Protein AF-K9RXT0-F1 (afdb_monomer)

pLDDT: mean 78.98, std 17.48, range [33.12, 95.25]

Sequence (235 aa):
MTNFNRTKPDPASWEYLRKTSVKLHNQWVNQHFKTEEGKALSKGQRTLKTACTVTDNDNAIKALFRFWLFYVLVKSRGQLAKDGIAAIPEWYETKWGSVPQLVVIYRKFKNGKFWGPSYPLTIPHWKLKASGTKGYDFPVYQKGNVATVVRLADNSKIFINAGSAKMGERVFKALVKGISVPRVREAKVSFTQVDERRDTSVVYPYKVVFYDGTGNNTKANWEVFFTNQSHQSPR

Secondary structure (DSSP, 8-state):
------PPPPTTSHHHHHHHHHHHHHHHHHHHTPPSTTPPPPHHHHHHHHHH---TT--HHHHHHHHHIIIIIIITTTTTTTTT-----S------S---EEEEEEEEEETTEEEEEEEEEEEESB---HHHHHT--PPPEE--SEEEEEE-TTS-EEEEEESSHHHHHHHHHHHGGGB-HHHHTTPEEEEEE--S-----EEEEEEEEEE---TT--S-SEEEE--GGG-----

Structure (mmCIF, N/CA/C/O backbone):
data_AF-K9RXT0-F1
#
_entry.id   AF-K9RXT0-F1
#
loop_
_atom_site.group_PDB
_atom_site.id
_atom_site.type_symbol
_atom_site.label_atom_id
_atom_site.label_alt_id
_atom_site.label_comp_id
_atom_site.label_asym_id
_atom_site.label_entity_id
_atom_site.label_seq_id
_atom_site.pdbx_PDB_ins_code
_atom_site.Cartn_x
_atom_site.Cartn_y
_atom_site.Cartn_z
_atom_site.occupancy
_atom_site.B_iso_or_equiv
_atom_site.auth_seq_id
_atom_site.auth_comp_id
_atom_site.auth_asym_id
_atom_site.auth_atom_id
_atom_site.pdbx_PDB_model_num
ATOM 1 N N . MET A 1 1 ? 39.330 12.596 -46.887 1.00 38.38 1 MET A N 1
ATOM 2 C CA . MET A 1 1 ? 37.899 12.386 -46.576 1.00 38.38 1 MET A CA 1
ATOM 3 C C . MET A 1 1 ? 37.536 10.962 -46.967 1.00 38.38 1 MET A C 1
ATOM 5 O O . MET A 1 1 ? 37.340 10.686 -48.141 1.00 38.38 1 MET A O 1
ATOM 9 N N . THR A 1 2 ? 37.567 10.032 -46.016 1.00 38.12 2 THR A N 1
ATOM 10 C CA . THR A 1 2 ? 37.299 8.609 -46.263 1.00 38.12 2 THR A CA 1
ATOM 11 C C . THR A 1 2 ? 35.793 8.368 -46.215 1.00 38.12 2 THR A C 1
ATOM 13 O O . THR A 1 2 ? 35.168 8.478 -45.161 1.00 38.12 2 THR A O 1
A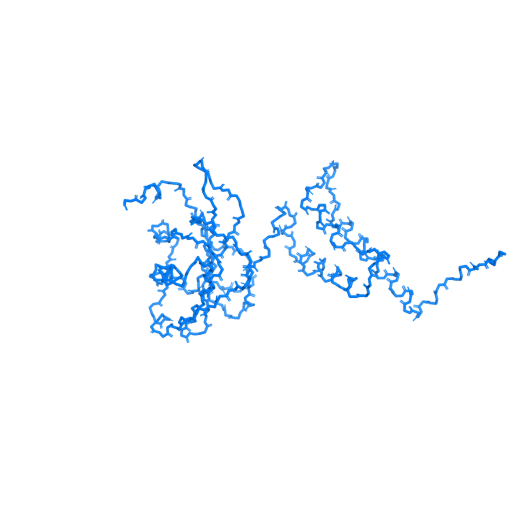TOM 16 N N . ASN A 1 3 ? 35.204 8.067 -47.373 1.00 40.47 3 ASN A N 1
ATOM 17 C CA . ASN A 1 3 ? 33.817 7.630 -47.489 1.00 40.47 3 ASN A CA 1
ATOM 18 C C . ASN A 1 3 ? 33.666 6.252 -46.833 1.00 40.47 3 ASN A C 1
ATOM 20 O O . ASN A 1 3 ? 33.980 5.227 -47.435 1.00 40.47 3 ASN A O 1
ATOM 24 N N . PHE A 1 4 ? 33.169 6.221 -45.596 1.00 40.41 4 PHE A N 1
ATOM 25 C CA . PHE A 1 4 ? 32.669 4.991 -44.991 1.00 40.41 4 PHE A CA 1
ATOM 26 C C . PHE A 1 4 ? 31.376 4.587 -45.704 1.00 40.41 4 PHE A C 1
ATOM 28 O O . PHE A 1 4 ? 30.285 5.060 -45.375 1.00 40.41 4 PHE A O 1
ATOM 35 N N . ASN A 1 5 ? 31.506 3.708 -46.698 1.00 47.41 5 ASN A N 1
ATOM 36 C CA . ASN A 1 5 ? 30.387 2.966 -47.264 1.00 47.41 5 ASN A CA 1
ATOM 37 C C . ASN A 1 5 ? 29.626 2.284 -46.119 1.00 47.41 5 ASN A C 1
ATOM 39 O O . ASN A 1 5 ? 30.148 1.383 -45.463 1.00 47.41 5 ASN A O 1
ATOM 43 N N . ARG A 1 6 ? 28.387 2.723 -45.865 1.00 54.56 6 ARG A N 1
ATOM 44 C CA . ARG A 1 6 ? 27.459 2.068 -44.934 1.00 54.56 6 ARG A CA 1
ATOM 45 C C . ARG A 1 6 ? 26.992 0.755 -45.559 1.00 54.56 6 ARG A C 1
ATOM 47 O O . ARG A 1 6 ? 25.888 0.676 -46.096 1.00 54.56 6 ARG A O 1
ATOM 54 N N . THR A 1 7 ? 27.835 -0.270 -45.518 1.00 65.69 7 THR A N 1
ATOM 55 C CA . THR A 1 7 ? 27.410 -1.643 -45.788 1.00 65.69 7 THR A CA 1
ATOM 56 C C . THR A 1 7 ? 26.277 -1.992 -44.823 1.00 65.69 7 THR A C 1
ATOM 58 O O . THR A 1 7 ? 26.288 -1.609 -43.647 1.00 65.69 7 THR A O 1
ATOM 61 N N . LYS A 1 8 ? 25.227 -2.650 -45.333 1.00 68.31 8 LYS A N 1
ATOM 62 C CA . LYS A 1 8 ? 24.160 -3.158 -44.465 1.00 68.31 8 LYS A CA 1
ATOM 63 C C . LYS A 1 8 ? 24.823 -4.097 -43.447 1.00 68.31 8 LYS A C 1
ATOM 65 O O . LYS A 1 8 ? 25.578 -4.966 -43.878 1.00 68.31 8 LYS A O 1
ATOM 70 N N . PRO A 1 9 ? 24.595 -3.907 -42.136 1.00 69.44 9 PRO A N 1
ATOM 71 C CA . PRO A 1 9 ? 25.165 -4.798 -41.137 1.00 69.44 9 PRO A CA 1
ATOM 72 C C . PRO A 1 9 ? 24.680 -6.220 -41.414 1.00 69.44 9 PRO A C 1
ATOM 74 O O . PRO A 1 9 ? 23.506 -6.409 -41.742 1.00 69.44 9 PRO A O 1
ATOM 77 N N . ASP A 1 10 ? 25.596 -7.179 -41.304 1.00 83.94 10 ASP A N 1
ATOM 78 C CA . ASP A 1 10 ? 25.306 -8.606 -41.425 1.00 83.94 10 ASP A CA 1
ATOM 79 C C . ASP A 1 10 ? 24.085 -8.955 -40.550 1.00 83.94 10 ASP A C 1
ATOM 81 O O . ASP A 1 10 ? 24.092 -8.615 -39.361 1.00 83.94 10 ASP A O 1
ATOM 85 N N . PRO A 1 11 ? 23.027 -9.585 -41.094 1.00 81.12 11 PRO A N 1
ATOM 86 C CA . PRO A 1 11 ? 21.869 -10.017 -40.317 1.00 81.12 11 PRO A CA 1
ATOM 87 C C . PRO A 1 11 ? 22.210 -10.868 -39.084 1.00 81.12 11 PRO A C 1
ATOM 89 O O . PRO A 1 11 ? 21.440 -10.862 -38.123 1.00 81.12 11 PRO A O 1
ATOM 92 N N . ALA A 1 12 ? 23.351 -11.565 -39.084 1.00 81.25 12 ALA A N 1
ATO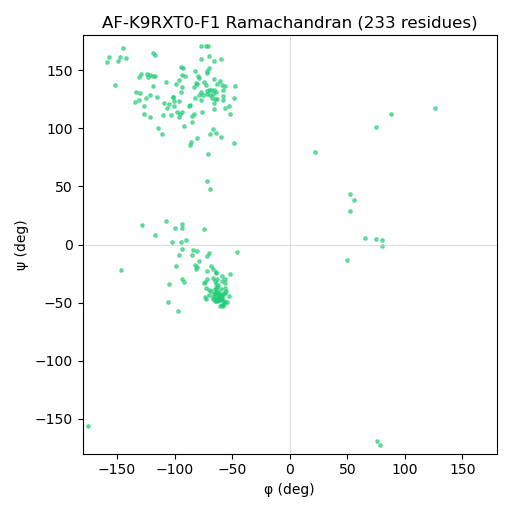M 93 C CA . ALA A 1 12 ? 23.837 -12.348 -37.948 1.00 81.25 12 ALA A CA 1
ATOM 94 C C . ALA A 1 12 ? 24.630 -11.524 -36.911 1.00 81.25 12 ALA A C 1
ATOM 96 O O . ALA A 1 12 ? 24.928 -12.020 -35.825 1.00 81.25 12 ALA A O 1
ATOM 97 N N . SER A 1 13 ? 24.955 -10.261 -37.206 1.00 88.38 13 SER A N 1
ATOM 98 C CA . SER A 1 13 ? 25.710 -9.400 -36.292 1.00 88.38 13 SER A CA 1
ATOM 99 C C . SER A 1 13 ? 24.886 -8.957 -35.082 1.00 88.38 13 SER A C 1
ATOM 101 O O . SER A 1 13 ? 23.681 -8.683 -35.156 1.00 88.38 13 SER A O 1
ATOM 103 N N . TRP A 1 14 ? 25.577 -8.788 -33.956 1.00 79.50 14 TRP A N 1
ATOM 104 C CA . TRP A 1 14 ? 25.010 -8.185 -32.753 1.00 79.50 14 TRP A CA 1
ATOM 105 C C . TRP A 1 14 ? 24.441 -6.781 -33.021 1.00 79.50 14 TRP A C 1
ATOM 107 O O . TRP A 1 14 ? 23.379 -6.417 -32.512 1.00 79.50 14 TRP A O 1
ATOM 117 N N . GLU A 1 15 ? 25.095 -5.996 -33.876 1.00 83.81 15 GLU A N 1
ATOM 118 C CA . GLU A 1 15 ? 24.669 -4.658 -34.277 1.00 83.81 15 GLU A CA 1
ATOM 119 C C . GLU A 1 15 ? 23.321 -4.682 -35.000 1.00 83.81 15 GLU A C 1
ATOM 121 O O . GLU A 1 15 ? 22.479 -3.809 -34.758 1.00 83.81 15 GLU A O 1
ATOM 126 N N . TYR A 1 16 ? 23.097 -5.670 -35.872 1.00 85.44 16 TYR A N 1
ATOM 127 C CA . TYR A 1 16 ? 21.820 -5.854 -36.554 1.00 85.44 16 TYR A CA 1
ATOM 128 C C . TYR A 1 16 ? 20.713 -6.237 -35.569 1.00 85.44 16 TYR A C 1
ATOM 130 O O . TYR A 1 16 ? 19.645 -5.613 -35.574 1.00 85.44 16 TYR A O 1
ATOM 138 N N . LEU A 1 17 ? 20.977 -7.195 -34.673 1.00 84.81 17 LEU A N 1
ATOM 139 C CA . LEU A 1 17 ? 20.027 -7.609 -33.639 1.00 84.81 17 LEU A CA 1
ATOM 140 C C . LEU A 1 17 ? 19.654 -6.445 -32.715 1.00 84.81 17 LEU A C 1
ATOM 142 O O . LEU A 1 17 ? 18.467 -6.197 -32.478 1.00 84.81 17 LEU A O 1
ATOM 146 N N . ARG A 1 18 ? 20.645 -5.686 -32.232 1.00 85.88 18 ARG A N 1
ATOM 147 C CA . ARG A 1 18 ? 20.434 -4.505 -31.386 1.00 85.88 18 ARG A CA 1
ATOM 148 C C . ARG A 1 18 ? 19.568 -3.472 -32.101 1.00 85.88 18 ARG A C 1
ATOM 150 O O . ARG A 1 18 ? 18.562 -3.036 -31.543 1.00 85.88 18 ARG A O 1
ATOM 157 N N . LYS A 1 19 ? 19.923 -3.094 -33.335 1.00 87.88 19 LYS A N 1
ATOM 158 C CA . LYS A 1 19 ? 19.171 -2.101 -34.124 1.00 87.88 19 LYS A CA 1
ATOM 159 C C . LYS A 1 19 ? 17.730 -2.539 -3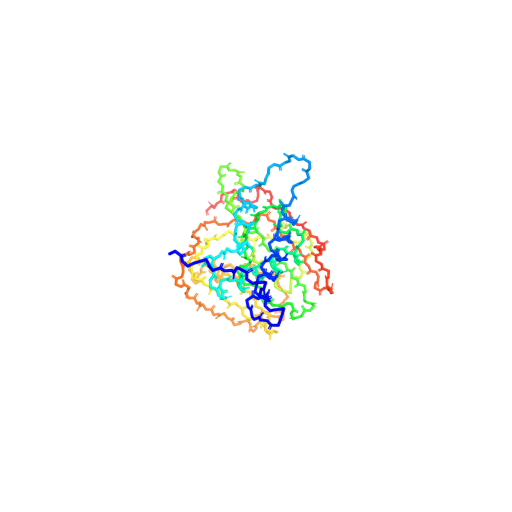4.360 1.00 87.88 19 LYS A C 1
ATOM 161 O O . LYS A 1 19 ? 16.809 -1.744 -34.179 1.00 87.88 19 LYS A O 1
ATOM 166 N N . THR A 1 20 ? 17.535 -3.801 -34.727 1.00 90.31 20 THR A N 1
ATOM 167 C CA . THR A 1 20 ? 16.209 -4.370 -34.986 1.00 90.31 20 THR A CA 1
ATOM 168 C C . THR A 1 20 ? 15.366 -4.394 -33.715 1.00 90.31 20 THR A C 1
ATOM 170 O O . THR A 1 20 ? 14.229 -3.923 -33.730 1.00 90.31 20 THR A O 1
ATOM 173 N N . SER A 1 21 ? 15.939 -4.837 -32.594 1.00 89.12 21 SER A N 1
ATOM 174 C CA . SER A 1 21 ? 15.246 -4.899 -31.301 1.00 89.12 21 SER A CA 1
ATOM 175 C C . SER A 1 21 ? 14.830 -3.513 -30.809 1.00 89.12 21 SER A C 1
ATOM 177 O O . SER A 1 21 ? 13.678 -3.316 -30.430 1.00 89.12 21 SER A O 1
ATOM 179 N N . VAL A 1 22 ? 15.730 -2.524 -30.878 1.00 92.94 22 VAL A N 1
ATOM 180 C CA . VAL A 1 22 ? 15.435 -1.129 -30.504 1.00 92.94 22 VAL A CA 1
ATOM 181 C C . VAL A 1 22 ? 14.342 -0.541 -31.391 1.00 92.94 22 VAL A C 1
ATOM 183 O O . VAL A 1 22 ? 13.410 0.087 -30.884 1.00 92.94 22 VAL A O 1
ATOM 186 N N . LYS A 1 23 ? 14.416 -0.773 -32.707 1.00 92.38 23 LYS A N 1
ATOM 187 C CA . LYS A 1 23 ? 13.413 -0.297 -33.664 1.00 92.38 23 LYS A CA 1
ATOM 188 C C . LYS A 1 23 ? 12.032 -0.878 -33.358 1.00 92.38 23 LYS A C 1
ATOM 190 O O . LYS A 1 23 ? 11.082 -0.110 -33.219 1.00 92.38 23 LYS A O 1
ATOM 195 N N . LEU A 1 24 ? 11.926 -2.201 -33.230 1.00 93.12 24 LEU A N 1
ATOM 196 C CA . LEU A 1 24 ? 10.664 -2.887 -32.938 1.00 93.12 24 LEU A CA 1
ATOM 197 C C . LEU A 1 24 ? 10.091 -2.452 -31.586 1.00 93.12 24 LEU A C 1
ATOM 199 O O . LEU A 1 24 ? 8.915 -2.104 -31.488 1.00 93.12 24 LEU A O 1
ATOM 203 N N . HIS A 1 25 ? 10.935 -2.383 -30.557 1.00 93.50 25 HIS A N 1
ATOM 204 C CA . HIS A 1 25 ? 10.534 -1.922 -29.234 1.00 93.50 25 HIS A CA 1
ATOM 205 C C . HIS A 1 25 ? 9.984 -0.495 -29.255 1.00 93.50 25 HIS A C 1
ATOM 207 O O . HIS A 1 25 ? 8.868 -0.258 -28.799 1.00 93.50 25 HIS A O 1
ATOM 213 N N . ASN A 1 26 ? 10.719 0.458 -29.833 1.00 94.50 26 ASN A N 1
ATOM 214 C CA . ASN A 1 26 ? 10.275 1.849 -29.901 1.00 94.50 26 ASN A CA 1
ATOM 215 C C . ASN A 1 26 ? 9.009 2.006 -30.758 1.00 94.50 26 ASN A C 1
ATOM 217 O O . ASN A 1 26 ? 8.179 2.870 -30.469 1.00 94.50 26 ASN A O 1
ATOM 221 N N . GLN A 1 27 ? 8.816 1.175 -31.787 1.00 92.50 27 GLN A N 1
ATOM 222 C CA . GLN A 1 27 ? 7.554 1.121 -32.529 1.00 92.50 27 GLN A CA 1
ATOM 223 C C . GLN A 1 27 ? 6.394 0.701 -31.624 1.00 92.50 27 GLN A C 1
ATOM 225 O O . GLN A 1 27 ? 5.368 1.383 -31.614 1.00 92.50 27 GLN A O 1
ATOM 230 N N . TRP A 1 28 ? 6.560 -0.347 -30.816 1.00 90.06 28 TRP A N 1
ATOM 231 C CA . TRP A 1 28 ? 5.533 -0.782 -29.867 1.00 90.06 28 TRP A CA 1
ATOM 232 C C . TRP A 1 28 ? 5.258 0.239 -28.767 1.00 90.06 28 TRP A C 1
ATOM 234 O O . TRP A 1 28 ? 4.094 0.491 -28.464 1.00 90.06 28 TRP A O 1
ATOM 244 N N . VAL A 1 29 ? 6.295 0.867 -28.203 1.00 89.38 29 VAL A N 1
ATOM 245 C CA . VAL A 1 29 ? 6.139 1.968 -27.238 1.00 89.38 29 VAL A CA 1
ATOM 246 C C . VAL A 1 29 ? 5.305 3.078 -27.866 1.00 89.38 29 VAL A C 1
ATOM 248 O O . VAL A 1 29 ? 4.304 3.506 -27.298 1.00 89.38 29 VAL A O 1
ATOM 251 N N . ASN A 1 30 ? 5.666 3.518 -29.073 1.00 89.69 30 ASN A N 1
ATOM 252 C CA . ASN A 1 30 ? 4.926 4.568 -29.758 1.00 89.69 30 ASN A CA 1
ATOM 253 C C . ASN A 1 30 ? 3.477 4.177 -30.024 1.00 89.69 30 ASN A C 1
ATOM 255 O O . ASN A 1 30 ? 2.609 4.996 -29.759 1.00 89.69 30 ASN A O 1
ATOM 259 N N . GLN A 1 31 ? 3.218 2.955 -30.497 1.00 88.00 31 GLN A N 1
ATOM 260 C CA . GLN A 1 31 ? 1.866 2.438 -30.719 1.00 88.00 31 GLN A CA 1
ATOM 261 C C . GLN A 1 31 ? 1.041 2.398 -29.429 1.00 88.00 31 GLN A C 1
ATOM 263 O O . GLN A 1 31 ? -0.106 2.823 -29.447 1.00 88.00 31 GLN A O 1
ATOM 268 N N . HIS A 1 32 ? 1.622 1.950 -28.31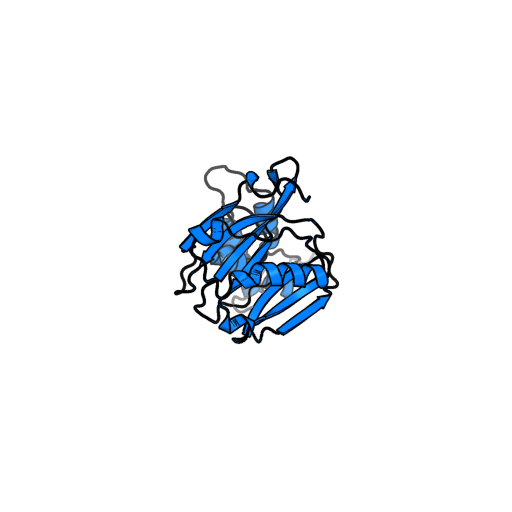3 1.00 85.62 32 HIS A N 1
ATOM 269 C CA . HIS A 1 32 ? 0.932 1.879 -27.024 1.00 85.62 32 HIS A CA 1
ATOM 270 C C . HIS A 1 32 ? 0.539 3.263 -26.491 1.00 85.62 32 HIS A C 1
ATOM 272 O O . HIS A 1 32 ? -0.535 3.430 -25.926 1.00 85.62 32 HIS A O 1
ATOM 278 N N . PHE A 1 33 ? 1.401 4.264 -26.684 1.00 83.75 33 PHE A N 1
ATOM 279 C CA . PHE A 1 33 ? 1.141 5.651 -26.293 1.00 83.75 33 PHE A CA 1
ATOM 280 C C . PHE A 1 33 ? 0.532 6.494 -27.430 1.00 83.75 33 PHE A C 1
ATOM 282 O O . PHE A 1 33 ? 0.592 7.724 -27.364 1.00 83.75 33 PHE A O 1
ATOM 289 N N . LYS A 1 34 ? -0.028 5.884 -28.486 1.00 82.44 34 LYS A N 1
ATOM 290 C CA . LYS A 1 34 ? -0.872 6.624 -29.434 1.00 82.44 34 LYS A CA 1
ATOM 291 C C . LYS A 1 34 ? -2.168 6.996 -28.723 1.00 82.44 34 LYS A C 1
ATOM 293 O O . LYS A 1 34 ? -2.806 6.150 -28.107 1.00 82.44 34 LYS A O 1
ATOM 298 N N . THR A 1 35 ? -2.536 8.266 -28.785 1.00 67.69 35 THR A N 1
ATOM 299 C CA . THR A 1 35 ? -3.821 8.742 -28.281 1.00 67.69 35 THR A CA 1
ATOM 300 C C . THR A 1 35 ? -4.916 8.507 -29.315 1.00 67.69 35 THR A C 1
ATOM 302 O O . THR A 1 35 ? -4.654 8.520 -30.518 1.00 67.69 35 THR A O 1
ATOM 305 N N . GLU A 1 36 ? -6.143 8.286 -28.847 1.00 56.81 36 GLU A N 1
ATOM 306 C CA . GLU A 1 36 ? -7.326 8.357 -29.706 1.00 56.81 36 GLU A CA 1
ATOM 307 C C . GLU A 1 36 ? -7.510 9.808 -30.184 1.00 56.81 36 GLU A C 1
ATOM 309 O O . GLU A 1 36 ? -7.367 10.743 -29.389 1.00 56.81 36 GLU A O 1
ATOM 314 N N . GLU A 1 37 ? -7.752 9.961 -31.489 1.00 51.50 37 GLU A N 1
ATOM 315 C CA . GLU A 1 37 ? -8.177 11.172 -32.212 1.00 51.50 37 GLU A CA 1
ATOM 316 C C . GLU A 1 37 ? -7.866 12.511 -31.515 1.00 51.50 37 GLU A C 1
ATOM 318 O O . GLU A 1 37 ? -8.709 13.143 -30.881 1.00 51.50 37 GLU A O 1
ATOM 323 N N . GLY A 1 38 ? -6.612 12.960 -31.633 1.00 54.03 38 GLY A N 1
ATOM 324 C CA . GLY A 1 38 ? -6.227 14.343 -31.328 1.00 54.03 38 GLY A CA 1
ATOM 325 C C . GLY A 1 38 ? -6.032 14.694 -29.848 1.00 54.03 38 GLY A C 1
ATOM 326 O O . GLY A 1 38 ? -5.631 15.818 -29.547 1.00 54.03 38 GLY A O 1
ATOM 327 N N . LYS A 1 39 ? -6.237 13.769 -28.901 1.00 61.25 39 LYS A N 1
ATOM 328 C CA . LYS A 1 39 ? -5.957 14.049 -27.479 1.00 61.25 39 LYS A CA 1
ATOM 329 C C . LYS A 1 39 ? -4.450 14.099 -27.215 1.00 61.25 39 LYS A C 1
ATOM 331 O O . LYS A 1 39 ? -3.696 13.256 -27.692 1.00 61.25 39 LYS A O 1
ATOM 336 N N . ALA A 1 40 ? -3.989 15.066 -26.423 1.00 68.12 40 ALA A N 1
ATOM 337 C CA . ALA A 1 40 ? -2.594 15.125 -25.987 1.00 68.12 40 ALA A CA 1
ATOM 338 C C . ALA A 1 40 ? -2.333 14.150 -24.825 1.00 68.12 40 ALA A C 1
ATOM 340 O O . ALA A 1 40 ? -3.173 13.976 -23.943 1.00 68.12 40 ALA A O 1
ATOM 341 N N . LEU A 1 41 ? -1.139 13.549 -24.784 1.00 72.06 41 LEU A N 1
ATOM 342 C CA . LEU A 1 41 ? -0.720 12.703 -23.663 1.00 72.06 41 LEU A CA 1
ATOM 343 C C . LEU A 1 41 ? -0.632 13.508 -22.357 1.00 72.06 41 LEU A C 1
ATOM 345 O O . LEU A 1 41 ? -0.054 14.607 -22.314 1.00 72.06 41 LEU A O 1
ATOM 349 N N . SER A 1 42 ? -1.110 12.919 -21.258 1.00 77.94 42 SER A N 1
ATOM 350 C CA . SER A 1 42 ? -0.931 13.497 -19.923 1.00 77.94 42 SER A CA 1
ATOM 351 C C . SER A 1 42 ? 0.561 13.639 -19.581 1.00 77.94 42 SER A C 1
ATOM 353 O O . SER A 1 42 ? 1.423 12.979 -20.170 1.00 77.94 42 SER A O 1
ATOM 355 N N . LYS A 1 43 ? 0.905 14.507 -18.619 1.00 73.31 43 LYS A N 1
ATOM 356 C CA . LYS A 1 43 ? 2.308 14.702 -18.198 1.00 73.31 43 LYS A CA 1
ATOM 357 C C . LYS A 1 43 ? 2.949 13.382 -17.744 1.00 73.31 43 LYS A C 1
ATOM 359 O O . LYS A 1 43 ? 4.072 13.092 -18.138 1.00 73.31 43 LYS A O 1
ATOM 364 N N . GLY A 1 44 ? 2.214 12.561 -16.988 1.00 73.19 44 GLY A N 1
ATOM 365 C CA . GLY A 1 44 ? 2.680 11.246 -16.535 1.00 73.19 44 GLY A CA 1
ATOM 366 C C . GLY A 1 44 ? 2.884 10.256 -17.683 1.00 73.19 44 GLY A C 1
ATOM 367 O O . GLY A 1 44 ? 3.913 9.589 -17.741 1.00 73.19 44 GLY A O 1
ATOM 368 N N . GLN A 1 45 ? 1.957 10.214 -18.645 1.00 78.88 45 GLN A N 1
ATOM 369 C CA . GLN A 1 45 ? 2.081 9.357 -19.828 1.00 78.88 45 GLN A CA 1
ATOM 370 C C . GLN A 1 45 ? 3.261 9.764 -20.717 1.00 78.88 45 GLN A C 1
ATOM 372 O O . GLN A 1 45 ? 3.974 8.896 -21.213 1.00 78.88 45 GLN A O 1
ATOM 377 N N . ARG A 1 46 ? 3.521 11.070 -20.878 1.00 78.94 46 ARG A N 1
ATOM 378 C CA . ARG A 1 46 ? 4.708 11.565 -21.594 1.00 78.94 46 ARG A CA 1
ATOM 379 C C . ARG A 1 46 ? 5.999 11.135 -20.910 1.00 78.94 46 ARG A C 1
ATOM 381 O O . ARG A 1 46 ? 6.869 10.580 -21.572 1.00 78.94 46 ARG A O 1
ATOM 388 N N . THR A 1 47 ? 6.101 11.327 -19.595 1.00 81.50 47 THR A N 1
ATOM 389 C CA . THR A 1 47 ? 7.272 10.888 -18.824 1.00 81.50 47 THR A CA 1
ATOM 390 C C . THR A 1 47 ? 7.486 9.381 -18.948 1.00 81.50 47 THR A C 1
ATOM 392 O O . THR A 1 47 ? 8.609 8.939 -19.180 1.00 81.50 47 THR A O 1
ATOM 395 N N . LEU A 1 48 ? 6.416 8.588 -18.859 1.00 82.81 48 LEU A N 1
ATOM 396 C CA . LEU A 1 48 ? 6.497 7.133 -18.957 1.00 82.81 48 LEU A CA 1
ATOM 397 C C . LEU A 1 48 ? 6.889 6.666 -20.366 1.00 82.81 48 LEU A C 1
ATOM 399 O O . LEU A 1 48 ? 7.728 5.777 -20.499 1.00 82.81 48 LEU A O 1
ATOM 403 N N . LYS A 1 49 ? 6.358 7.307 -21.415 1.00 88.75 49 LYS A N 1
ATOM 404 C CA . LYS A 1 49 ? 6.776 7.078 -22.803 1.00 88.75 49 LYS A CA 1
ATOM 405 C C . LYS A 1 49 ? 8.276 7.326 -22.970 1.00 88.75 49 LYS A C 1
ATOM 407 O O . LYS A 1 49 ? 8.977 6.472 -23.511 1.00 88.75 49 LYS A O 1
ATOM 412 N N . THR A 1 50 ? 8.783 8.449 -22.463 1.00 88.00 50 THR A N 1
ATOM 413 C CA . THR A 1 50 ? 10.217 8.776 -22.509 1.00 88.00 50 THR A CA 1
ATOM 414 C C . THR A 1 50 ? 11.053 7.764 -21.725 1.00 88.00 50 THR A C 1
ATOM 416 O O . THR A 1 50 ? 12.097 7.324 -22.205 1.00 88.00 50 THR A O 1
ATOM 419 N N . ALA A 1 51 ? 10.587 7.335 -20.550 1.00 88.38 51 ALA A N 1
ATOM 420 C CA . ALA A 1 51 ? 11.265 6.321 -19.748 1.00 88.38 51 ALA A CA 1
ATOM 421 C C . ALA A 1 51 ? 11.328 4.959 -20.462 1.00 88.38 51 ALA A C 1
ATOM 423 O O . ALA A 1 51 ? 12.332 4.268 -20.354 1.00 88.38 51 ALA A O 1
ATOM 424 N N . CYS A 1 52 ? 10.313 4.592 -21.247 1.00 91.31 52 CYS A N 1
ATOM 425 C CA . CYS A 1 52 ? 10.290 3.333 -21.999 1.00 91.31 52 CYS A CA 1
ATOM 426 C C . CYS A 1 52 ? 11.049 3.383 -23.335 1.00 91.31 52 CYS A C 1
ATOM 428 O O . CYS A 1 52 ? 11.346 2.333 -23.894 1.00 91.31 52 CYS A O 1
ATOM 430 N N . THR A 1 53 ? 11.346 4.566 -23.875 1.00 94.44 53 THR A N 1
ATOM 431 C CA . THR A 1 53 ? 11.955 4.712 -25.209 1.00 94.44 53 THR A CA 1
ATOM 432 C C . THR A 1 53 ? 13.467 4.525 -25.136 1.00 94.44 53 THR A C 1
ATOM 434 O O . THR A 1 53 ? 14.127 5.212 -24.359 1.00 94.44 53 THR A O 1
ATOM 437 N N . VAL A 1 54 ? 14.021 3.621 -25.948 1.00 94.81 54 VAL A N 1
ATOM 438 C CA . VAL A 1 54 ? 15.475 3.408 -26.042 1.00 94.81 54 VAL A CA 1
ATOM 439 C C . VAL A 1 54 ? 16.090 4.429 -26.996 1.00 94.81 54 VAL A C 1
ATOM 441 O O . VAL A 1 54 ? 15.560 4.669 -28.081 1.00 94.81 54 VAL A O 1
ATOM 444 N N . THR A 1 55 ? 17.208 5.016 -26.588 1.00 92.69 55 THR A N 1
ATOM 445 C CA . THR A 1 55 ? 17.963 6.041 -27.318 1.00 92.69 55 THR A CA 1
ATOM 446 C C . THR A 1 55 ? 19.360 5.542 -27.678 1.00 92.69 55 THR A C 1
ATOM 448 O O . THR A 1 55 ? 19.858 4.586 -27.082 1.00 92.69 55 THR A O 1
ATOM 451 N N . ASP A 1 56 ? 20.026 6.213 -28.617 1.00 88.69 56 ASP A N 1
ATOM 452 C CA . ASP A 1 56 ? 21.386 5.841 -29.037 1.00 88.69 56 ASP A CA 1
ATOM 453 C C . ASP A 1 56 ? 22.423 5.990 -27.906 1.00 88.69 56 ASP A C 1
ATOM 455 O O . ASP A 1 56 ? 23.428 5.281 -27.887 1.00 88.69 56 ASP A O 1
ATOM 459 N N . ASN A 1 57 ? 22.132 6.841 -26.914 1.00 91.00 57 ASN A N 1
ATOM 460 C CA . ASN A 1 57 ? 22.955 7.053 -25.719 1.00 91.00 57 ASN A CA 1
ATOM 461 C C . ASN A 1 57 ? 22.759 5.977 -24.633 1.00 91.00 57 ASN A C 1
ATOM 463 O O . ASN A 1 57 ? 23.437 6.005 -23.601 1.00 91.00 57 ASN A O 1
ATOM 467 N N . ASP A 1 58 ? 21.813 5.050 -24.804 1.00 89.12 58 ASP A N 1
ATOM 468 C CA . ASP A 1 58 ? 21.608 3.973 -23.843 1.00 89.12 58 ASP A CA 1
ATOM 469 C C . ASP A 1 58 ? 22.652 2.864 -24.037 1.00 89.12 58 ASP A C 1
ATOM 471 O O . ASP A 1 58 ? 22.832 2.307 -25.125 1.00 89.12 58 ASP A O 1
ATOM 475 N N . ASN A 1 59 ? 23.312 2.497 -22.937 1.00 92.06 59 ASN A N 1
ATOM 476 C CA . ASN A 1 59 ? 24.099 1.271 -22.875 1.00 92.06 59 ASN A CA 1
ATOM 477 C C . ASN A 1 59 ? 23.177 0.036 -22.813 1.00 92.06 59 ASN A C 1
ATOM 479 O O . ASN A 1 59 ? 21.962 0.154 -22.632 1.00 92.06 59 ASN A O 1
ATOM 483 N N . ALA A 1 60 ? 23.755 -1.162 -22.947 1.00 85.62 60 ALA A N 1
ATOM 484 C CA . ALA A 1 60 ? 22.989 -2.411 -22.984 1.00 85.62 60 ALA A CA 1
ATOM 485 C C . ALA A 1 60 ? 22.077 -2.590 -21.758 1.00 85.62 60 ALA A C 1
ATOM 487 O O . ALA A 1 60 ? 20.923 -2.986 -21.898 1.00 85.62 60 ALA A O 1
ATOM 488 N N . ILE A 1 61 ? 22.561 -2.218 -20.570 1.00 89.62 61 ILE A N 1
ATOM 489 C CA . ILE A 1 61 ? 21.806 -2.320 -19.318 1.00 89.62 61 ILE A CA 1
ATOM 490 C C . ILE A 1 61 ? 20.586 -1.391 -19.344 1.00 89.62 61 ILE A C 1
ATOM 492 O O . ILE A 1 61 ? 19.468 -1.833 -19.087 1.00 89.62 61 ILE A O 1
ATOM 496 N N . LYS A 1 62 ? 20.767 -0.118 -19.717 1.00 89.50 62 LYS A N 1
ATOM 497 C CA . LYS A 1 62 ? 19.658 0.837 -19.860 1.00 89.50 62 LYS A CA 1
ATOM 498 C C . LYS A 1 62 ? 18.645 0.359 -20.895 1.00 89.50 62 LYS A C 1
ATOM 500 O O . LYS A 1 62 ? 17.450 0.396 -20.622 1.00 89.50 62 LYS A O 1
ATOM 505 N N . ALA A 1 63 ? 19.101 -0.132 -22.046 1.00 90.00 63 ALA A N 1
ATOM 506 C CA . ALA A 1 63 ? 18.214 -0.672 -23.073 1.00 90.00 63 ALA A CA 1
ATOM 507 C C . ALA A 1 63 ? 17.378 -1.851 -22.540 1.00 90.00 63 ALA A C 1
ATOM 509 O O . ALA A 1 63 ? 16.156 -1.844 -22.688 1.00 90.00 63 ALA A O 1
ATOM 510 N N . LEU A 1 64 ? 18.005 -2.801 -21.836 1.00 88.94 64 LEU A N 1
ATOM 511 C CA . LEU A 1 64 ? 17.318 -3.930 -21.200 1.00 88.94 64 LEU A CA 1
ATOM 512 C C . LEU A 1 64 ? 16.292 -3.477 -20.155 1.00 88.94 64 LEU A C 1
ATOM 514 O O . LEU A 1 64 ? 15.160 -3.959 -20.164 1.00 88.94 64 LEU A O 1
ATOM 518 N N . PHE A 1 65 ? 16.634 -2.516 -19.293 1.00 90.25 65 PHE A N 1
ATOM 519 C CA . PHE A 1 65 ? 15.687 -1.984 -18.310 1.00 90.25 65 PHE A CA 1
ATOM 520 C C . PHE A 1 65 ? 14.491 -1.296 -18.963 1.00 90.25 65 PHE A C 1
ATOM 522 O O . PHE A 1 65 ? 13.373 -1.435 -18.476 1.00 90.25 65 PHE A O 1
ATOM 529 N N . ARG A 1 66 ? 14.690 -0.590 -20.077 1.00 91.56 66 ARG A N 1
ATOM 530 C CA . ARG A 1 66 ? 13.600 0.045 -20.828 1.00 91.56 66 ARG A CA 1
ATOM 531 C C . ARG A 1 66 ? 12.710 -0.986 -21.523 1.00 91.56 66 ARG A C 1
ATOM 533 O O . ARG A 1 66 ? 11.488 -0.826 -21.508 1.00 91.56 66 ARG A O 1
ATOM 540 N N . PHE A 1 67 ? 13.297 -2.055 -22.072 1.00 90.25 67 PHE A N 1
ATOM 541 C CA . PHE A 1 67 ? 12.552 -3.207 -22.591 1.00 90.25 67 PHE A CA 1
ATOM 542 C C . PHE A 1 67 ? 11.681 -3.820 -21.497 1.00 90.25 67 PHE A C 1
ATOM 544 O O . PHE A 1 67 ? 10.465 -3.924 -21.658 1.00 90.25 67 PHE A O 1
ATOM 551 N N . TRP A 1 68 ? 12.284 -4.145 -20.354 1.00 88.62 68 TRP A N 1
ATOM 552 C CA . TRP A 1 68 ? 11.584 -4.728 -19.216 1.00 88.62 68 TRP A CA 1
ATOM 553 C C . TRP A 1 68 ? 10.484 -3.808 -18.675 1.00 88.62 68 TRP A C 1
ATOM 555 O O . TRP A 1 68 ? 9.345 -4.245 -18.525 1.00 88.62 68 TRP A O 1
ATOM 565 N N . LEU A 1 69 ? 10.785 -2.523 -18.458 1.00 86.31 69 LEU A N 1
ATOM 566 C CA . LEU A 1 69 ? 9.836 -1.513 -17.978 1.00 86.31 69 LEU A CA 1
ATOM 567 C C . LEU A 1 69 ? 8.591 -1.465 -18.869 1.00 86.31 69 LEU A C 1
ATOM 569 O O . LEU A 1 69 ? 7.467 -1.549 -18.376 1.00 86.31 69 LEU A O 1
ATOM 573 N N . PHE A 1 70 ? 8.774 -1.391 -20.187 1.00 87.56 70 PHE A N 1
ATOM 574 C CA . PHE A 1 70 ? 7.648 -1.381 -21.112 1.00 87.56 70 PHE A CA 1
ATOM 575 C C . PHE A 1 70 ? 6.851 -2.688 -21.065 1.00 87.56 70 PHE A C 1
ATOM 577 O O . PHE A 1 70 ? 5.629 -2.661 -20.949 1.00 87.56 70 PHE A O 1
ATOM 584 N N . TYR A 1 71 ? 7.518 -3.838 -21.137 1.00 82.94 71 TYR A N 1
ATOM 585 C CA . TYR A 1 71 ? 6.842 -5.129 -21.244 1.00 82.94 71 TYR A CA 1
ATOM 586 C C . TYR A 1 71 ? 6.121 -5.544 -19.962 1.00 82.94 71 TYR A C 1
ATOM 588 O O . TYR A 1 71 ? 4.980 -6.007 -20.011 1.00 82.94 71 TYR A O 1
ATOM 596 N N . VAL A 1 72 ? 6.771 -5.356 -18.818 1.00 77.38 72 VAL A N 1
ATOM 597 C CA . VAL A 1 72 ? 6.322 -5.875 -17.523 1.00 77.38 72 VAL A CA 1
ATOM 598 C C . VAL A 1 72 ? 5.450 -4.885 -16.767 1.00 77.38 72 VAL A C 1
ATOM 600 O O . VAL A 1 72 ? 4.564 -5.309 -16.026 1.00 77.38 72 VAL A O 1
ATOM 603 N N . LEU A 1 73 ? 5.680 -3.582 -16.923 1.00 71.12 73 LEU A N 1
ATOM 604 C CA . LEU A 1 73 ? 4.949 -2.579 -16.148 1.00 71.12 73 LEU A CA 1
ATOM 605 C C . LEU A 1 73 ? 3.889 -1.859 -16.977 1.00 71.12 73 LEU A C 1
ATOM 607 O O . LEU A 1 73 ? 2.830 -1.543 -16.440 1.00 71.12 73 LEU A O 1
ATOM 611 N N . VAL A 1 74 ? 4.138 -1.636 -18.270 1.00 74.12 74 VAL A N 1
ATOM 612 C CA . VAL A 1 74 ? 3.234 -0.856 -19.130 1.00 74.12 74 VAL A CA 1
ATOM 613 C C . VAL A 1 74 ? 2.296 -1.760 -19.936 1.00 74.12 74 VAL A C 1
ATOM 615 O O . VAL A 1 74 ? 1.077 -1.659 -19.804 1.00 74.12 74 VAL A O 1
ATOM 618 N N . LYS A 1 75 ? 2.843 -2.684 -20.734 1.00 70.38 75 LYS A N 1
ATOM 619 C CA . LYS A 1 75 ? 2.086 -3.514 -21.684 1.00 70.38 75 LYS A CA 1
ATOM 620 C C . LYS A 1 75 ? 1.252 -4.600 -20.999 1.00 70.38 75 LYS A C 1
ATOM 622 O O . LYS A 1 75 ? 0.080 -4.748 -21.324 1.00 70.38 75 LYS A O 1
ATOM 627 N N . SER A 1 76 ? 1.825 -5.343 -20.051 1.00 63.12 76 SER A N 1
ATOM 628 C CA . SER A 1 76 ? 1.137 -6.461 -19.379 1.00 63.12 76 SER A CA 1
ATOM 629 C C . SER A 1 76 ? 0.032 -6.025 -18.410 1.00 63.12 76 SER A C 1
ATOM 631 O O . SER A 1 76 ? -0.863 -6.810 -18.111 1.00 63.12 76 SER A O 1
ATOM 633 N N . ARG A 1 77 ? 0.077 -4.783 -17.906 1.00 58.09 77 ARG A N 1
ATOM 634 C CA . ARG A 1 77 ? -0.828 -4.315 -16.845 1.00 58.09 77 ARG A CA 1
ATOM 635 C C . ARG A 1 77 ? -1.984 -3.440 -17.315 1.00 58.09 77 ARG A C 1
ATOM 637 O O . ARG A 1 77 ? -2.721 -2.999 -16.443 1.00 58.09 77 ARG A O 1
ATOM 644 N N . GLY A 1 78 ? -2.139 -3.197 -18.626 1.00 46.88 78 GLY A N 1
ATOM 645 C CA . GLY A 1 78 ? -3.350 -2.768 -19.369 1.00 46.88 78 GLY A CA 1
ATOM 646 C C . GLY A 1 78 ? -4.203 -1.571 -18.893 1.00 46.88 78 GLY A C 1
ATOM 647 O O . GLY A 1 78 ? -5.039 -1.079 -19.643 1.00 46.88 78 GLY A O 1
ATOM 648 N N . GLN A 1 79 ? -4.024 -1.081 -17.670 1.00 44.75 79 GLN A N 1
ATOM 649 C CA . GLN A 1 79 ? -5.010 -0.294 -16.928 1.00 44.75 79 GLN A CA 1
ATOM 650 C C . GLN A 1 79 ? -4.352 0.762 -16.025 1.00 44.75 79 GLN A C 1
ATOM 652 O O . GLN A 1 79 ? -4.954 1.797 -15.766 1.00 44.75 79 GLN A O 1
ATOM 657 N N . LEU A 1 80 ? -3.076 0.589 -15.649 1.00 46.09 80 LEU A N 1
ATOM 658 C CA . LEU A 1 80 ? -2.284 1.619 -14.951 1.00 46.09 80 LEU A CA 1
ATOM 659 C C . LEU A 1 80 ? -1.964 2.844 -15.835 1.00 46.09 80 LEU A C 1
ATOM 661 O O . LEU A 1 80 ? -1.645 3.916 -15.323 1.00 46.09 80 LEU A O 1
ATOM 665 N N . ALA A 1 81 ? -2.072 2.706 -17.161 1.00 45.16 81 ALA A N 1
ATOM 666 C CA . ALA A 1 81 ? -1.748 3.761 -18.120 1.00 45.16 81 ALA A CA 1
ATOM 667 C C . ALA A 1 81 ? -2.857 4.815 -18.308 1.00 45.16 81 ALA A C 1
ATOM 669 O O . ALA A 1 81 ? -2.550 5.912 -18.779 1.00 45.16 81 ALA A O 1
ATOM 670 N N . LYS A 1 82 ? -4.119 4.534 -17.937 1.00 46.28 82 LYS A N 1
ATOM 671 C CA . LYS A 1 82 ? -5.213 5.514 -18.088 1.00 46.28 82 LYS A CA 1
ATOM 672 C C . LYS A 1 82 ? -5.146 6.642 -17.052 1.00 46.28 82 LYS A C 1
ATOM 674 O O . LYS A 1 82 ? -5.385 7.783 -17.424 1.00 46.28 82 LYS A O 1
ATOM 679 N N . ASP A 1 83 ? -4.669 6.356 -15.838 1.00 41.94 83 ASP A N 1
ATOM 680 C CA . ASP A 1 83 ? -4.654 7.339 -14.740 1.00 41.94 83 ASP A CA 1
ATOM 681 C C . ASP A 1 83 ? -3.263 7.731 -14.230 1.00 41.94 83 ASP A C 1
ATOM 683 O O . ASP A 1 83 ? -3.158 8.435 -13.232 1.00 41.94 83 ASP A O 1
ATOM 687 N N . GLY A 1 84 ? -2.172 7.321 -14.891 1.00 40.53 84 GLY A N 1
ATOM 688 C CA . GLY A 1 84 ? -0.829 7.826 -14.570 1.00 40.53 84 GLY A CA 1
ATOM 689 C C . GLY A 1 84 ? -0.446 7.718 -13.088 1.00 40.53 84 GLY A C 1
ATOM 690 O O . GLY A 1 84 ? 0.333 8.532 -12.594 1.00 40.53 84 GLY A O 1
ATOM 691 N N . ILE A 1 85 ? -0.987 6.734 -12.367 1.00 41.16 85 ILE A N 1
ATOM 692 C CA . ILE A 1 85 ? -0.581 6.450 -10.996 1.00 41.16 85 ILE A CA 1
ATOM 693 C C . ILE A 1 85 ? 0.618 5.513 -11.099 1.00 41.16 85 ILE A C 1
ATOM 695 O O . ILE A 1 85 ? 0.501 4.294 -11.019 1.00 41.16 85 ILE A O 1
ATOM 699 N N . ALA A 1 86 ? 1.804 6.100 -11.255 1.00 39.31 86 ALA A N 1
ATOM 700 C CA . ALA A 1 86 ? 3.058 5.440 -10.908 1.00 39.31 86 ALA A CA 1
ATOM 701 C C . ALA A 1 86 ? 3.181 5.354 -9.374 1.00 39.31 86 ALA A C 1
ATOM 703 O O . ALA A 1 86 ? 4.145 5.825 -8.782 1.00 39.31 86 ALA A O 1
ATOM 704 N N . ALA A 1 87 ? 2.178 4.782 -8.707 1.00 39.94 87 ALA A N 1
ATOM 705 C CA . ALA A 1 87 ? 2.384 4.187 -7.402 1.00 39.94 87 ALA A CA 1
ATOM 706 C C . ALA A 1 87 ? 2.845 2.767 -7.705 1.00 39.94 87 ALA A C 1
ATOM 708 O O . ALA A 1 87 ? 2.034 1.854 -7.856 1.00 39.94 87 ALA A O 1
ATOM 709 N N . ILE A 1 88 ? 4.157 2.592 -7.873 1.00 35.78 88 ILE A N 1
ATOM 710 C CA . ILE A 1 88 ? 4.746 1.273 -7.664 1.00 35.78 88 ILE A CA 1
ATOM 711 C C . ILE A 1 88 ? 4.255 0.874 -6.267 1.00 35.78 88 ILE A C 1
ATOM 713 O O . ILE A 1 88 ? 4.489 1.643 -5.330 1.00 35.78 88 ILE A O 1
ATOM 717 N N . PRO A 1 89 ? 3.503 -0.228 -6.109 1.00 36.97 89 PRO A N 1
ATOM 718 C CA . PRO A 1 89 ? 3.165 -0.694 -4.781 1.00 36.97 89 PRO A CA 1
ATOM 719 C C . PRO A 1 89 ? 4.496 -0.883 -4.061 1.00 36.97 89 PRO A C 1
ATOM 721 O O . PRO A 1 89 ? 5.336 -1.656 -4.525 1.00 36.97 89 PRO A O 1
ATOM 724 N N . GLU A 1 90 ? 4.717 -0.125 -2.988 1.00 39.66 90 GLU A N 1
ATOM 725 C CA . GLU A 1 90 ? 5.786 -0.406 -2.042 1.00 39.66 90 GLU A CA 1
ATOM 726 C C . GLU A 1 90 ? 5.483 -1.821 -1.511 1.00 39.66 90 GLU A C 1
ATOM 728 O O . GLU A 1 90 ? 4.734 -1.967 -0.555 1.00 39.66 90 GLU A O 1
ATOM 733 N N . TRP A 1 91 ? 6.074 -2.837 -2.156 1.00 40.34 91 TRP A N 1
ATOM 734 C CA . TRP A 1 91 ? 6.084 -4.255 -1.784 1.00 40.34 91 TRP A CA 1
ATOM 735 C C . TR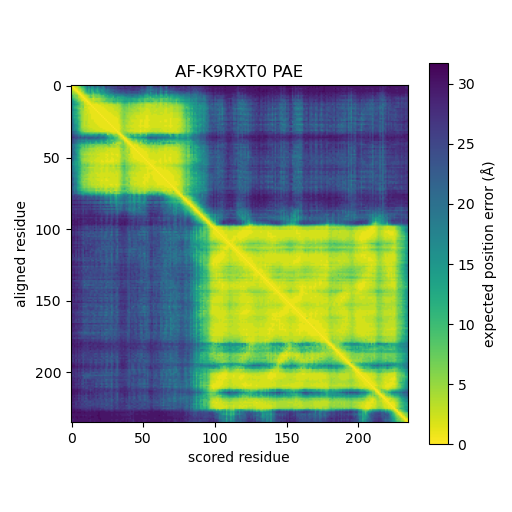P A 1 91 ? 4.762 -5.011 -2.041 1.00 40.34 91 TRP A C 1
ATOM 737 O O . TRP A 1 91 ? 3.822 -4.957 -1.255 1.00 40.34 91 TRP A O 1
ATOM 747 N N . TYR A 1 92 ? 4.704 -5.785 -3.135 1.00 39.81 92 TYR A N 1
ATOM 748 C CA . TYR A 1 92 ? 3.779 -6.919 -3.260 1.00 39.81 92 TYR A CA 1
ATOM 749 C C . TYR A 1 92 ? 4.607 -8.210 -3.219 1.00 39.81 92 TYR A C 1
ATOM 751 O O . TYR A 1 92 ? 5.386 -8.479 -4.130 1.00 39.81 92 TYR A O 1
ATOM 759 N N . GLU A 1 93 ? 4.480 -9.009 -2.157 1.00 40.97 93 GLU A N 1
ATOM 760 C CA . GLU A 1 93 ? 4.842 -10.426 -2.259 1.00 40.97 93 GLU A CA 1
ATOM 761 C C . GLU A 1 93 ? 3.828 -11.063 -3.220 1.00 40.97 93 GLU A C 1
ATOM 763 O O . GLU A 1 93 ? 2.620 -10.826 -3.131 1.00 40.97 93 GLU A O 1
ATOM 768 N N . THR A 1 94 ? 4.326 -11.796 -4.216 1.00 40.47 94 THR A N 1
ATOM 769 C CA . THR A 1 94 ? 3.513 -12.571 -5.158 1.00 40.47 94 THR A CA 1
ATOM 770 C C . THR A 1 94 ? 2.467 -13.388 -4.413 1.00 40.47 94 THR A C 1
ATOM 772 O O . THR A 1 94 ? 2.791 -14.015 -3.409 1.00 40.47 94 THR A O 1
ATOM 775 N N . LYS A 1 95 ? 1.232 -13.388 -4.938 1.00 46.25 95 LYS A N 1
ATOM 776 C CA . LYS A 1 95 ? 0.084 -14.185 -4.480 1.00 46.25 95 LYS A CA 1
ATOM 777 C C . LYS A 1 95 ? 0.477 -15.660 -4.302 1.00 46.25 95 LYS A C 1
ATOM 779 O O . LYS A 1 95 ? 0.339 -16.452 -5.226 1.00 46.25 95 LYS A O 1
ATOM 784 N N . TRP A 1 96 ? 0.976 -16.028 -3.133 1.00 35.19 96 TRP A N 1
ATOM 785 C CA . TRP A 1 96 ? 1.087 -17.411 -2.693 1.00 35.19 96 TRP A CA 1
ATOM 786 C C . TRP A 1 96 ? 0.084 -17.562 -1.563 1.00 35.19 96 TRP A C 1
ATOM 788 O O . TRP A 1 96 ? 0.333 -17.164 -0.430 1.00 35.19 96 TRP A O 1
ATOM 798 N N . GLY A 1 97 ? -1.103 -18.043 -1.926 1.00 50.91 97 GLY A N 1
ATOM 799 C CA . GLY A 1 97 ? -2.200 -18.281 -1.000 1.00 50.91 97 GLY A CA 1
ATOM 800 C C . GLY A 1 97 ? -3.486 -17.593 -1.435 1.00 50.91 97 GLY A C 1
ATOM 801 O O . GLY A 1 97 ? -3.569 -16.367 -1.497 1.00 50.91 97 GLY A O 1
ATOM 802 N N . SER A 1 98 ? -4.500 -18.413 -1.693 1.00 69.19 98 SER A N 1
ATOM 803 C CA . SER A 1 98 ? -5.894 -18.053 -1.957 1.00 69.19 98 SER A CA 1
ATOM 804 C C . SER A 1 98 ? -6.594 -17.506 -0.704 1.00 69.19 98 SER A C 1
ATOM 806 O O . SER A 1 98 ? -7.644 -17.998 -0.299 1.00 69.19 98 SER A O 1
ATOM 808 N N . VAL A 1 99 ? -5.956 -16.567 -0.004 1.00 80.56 99 VAL A N 1
ATOM 809 C CA . VAL A 1 99 ? -6.443 -16.059 1.280 1.00 80.56 99 VAL A CA 1
ATOM 810 C C . VAL A 1 99 ? -7.245 -14.776 1.069 1.00 80.56 99 VAL A C 1
ATOM 812 O O . VAL A 1 99 ? -6.839 -13.941 0.258 1.00 80.56 99 VAL A O 1
ATOM 815 N N . PRO A 1 100 ? -8.345 -14.573 1.810 1.00 87.50 100 PRO A N 1
ATOM 816 C CA . PRO A 1 100 ? -9.064 -13.309 1.802 1.00 87.50 100 PRO A CA 1
ATOM 817 C C . PRO A 1 100 ? -8.158 -12.146 2.213 1.00 87.50 100 PRO A C 1
ATOM 819 O O . PRO A 1 100 ? -7.449 -12.232 3.217 1.00 87.50 100 PRO A O 1
ATOM 822 N N . GLN A 1 101 ? -8.187 -11.047 1.467 1.00 88.38 101 GLN A N 1
ATOM 823 C CA . GLN A 1 101 ? -7.364 -9.863 1.703 1.00 88.38 101 GLN A CA 1
ATOM 824 C C . GLN A 1 101 ? -8.208 -8.594 1.624 1.00 88.38 101 GLN A C 1
ATOM 826 O O . GLN A 1 101 ? -8.933 -8.363 0.657 1.00 88.38 101 GLN A O 1
ATOM 831 N N . LEU A 1 102 ? -8.065 -7.732 2.628 1.00 91.75 102 LEU A N 1
ATOM 832 C CA . LEU A 1 102 ? -8.575 -6.368 2.599 1.00 91.75 102 LEU A CA 1
ATOM 833 C C . LEU A 1 102 ? -7.427 -5.407 2.299 1.00 91.75 102 LEU A C 1
ATOM 835 O O . LEU A 1 102 ? -6.424 -5.393 3.004 1.00 91.75 102 LEU A O 1
ATOM 839 N N . VAL A 1 103 ? -7.589 -4.562 1.291 1.00 92.25 103 VAL A N 1
ATOM 840 C CA . VAL A 1 103 ? -6.672 -3.463 0.998 1.00 92.25 103 VAL A CA 1
ATOM 841 C C . VAL A 1 103 ? -7.309 -2.166 1.473 1.00 92.25 103 VAL A C 1
ATOM 843 O O . VAL A 1 103 ? -8.297 -1.700 0.904 1.00 92.25 103 VAL A O 1
ATOM 846 N N . VAL A 1 104 ? -6.735 -1.567 2.512 1.00 94.00 104 VAL A N 1
ATOM 847 C CA . VAL A 1 104 ? -7.106 -0.238 2.998 1.00 94.00 104 VAL A CA 1
ATOM 848 C C . VAL A 1 104 ? -6.306 0.794 2.216 1.00 94.00 104 VAL A C 1
ATOM 850 O O . VAL A 1 104 ? -5.078 0.791 2.228 1.00 94.00 104 VAL A O 1
ATOM 853 N N . ILE A 1 105 ? -6.994 1.687 1.520 1.00 93.75 105 ILE A N 1
ATOM 854 C CA . ILE A 1 105 ? -6.382 2.787 0.786 1.00 93.75 105 ILE A CA 1
ATOM 855 C C . ILE A 1 105 ? -6.400 4.022 1.673 1.00 93.75 105 ILE A C 1
ATOM 857 O O . ILE A 1 105 ? -7.456 4.605 1.926 1.00 93.75 105 ILE A O 1
ATOM 861 N N . TYR A 1 106 ? -5.215 4.445 2.092 1.00 94.38 106 TYR A N 1
ATOM 862 C CA . TYR A 1 106 ? -5.005 5.672 2.841 1.00 94.38 106 TYR A CA 1
ATOM 863 C C . TYR A 1 106 ? -4.671 6.838 1.909 1.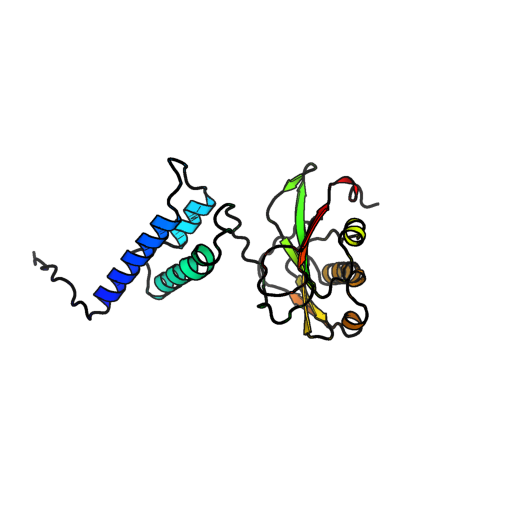00 94.38 106 TYR A C 1
ATOM 865 O O . TYR A 1 106 ? -4.008 6.662 0.883 1.00 94.38 106 TYR A O 1
ATOM 873 N N . ARG A 1 107 ? -5.112 8.049 2.259 1.00 92.62 107 ARG A N 1
ATOM 874 C CA . ARG A 1 107 ? -4.789 9.292 1.539 1.00 92.62 107 ARG A CA 1
ATOM 875 C C . ARG A 1 107 ? -4.586 10.449 2.508 1.00 92.62 107 ARG A C 1
ATOM 877 O O . ARG A 1 107 ? -5.049 10.410 3.647 1.00 92.62 107 ARG A O 1
ATOM 884 N N . LYS A 1 108 ? -3.910 11.502 2.048 1.00 92.88 108 LYS A N 1
ATOM 885 C CA . LYS A 1 108 ? -3.817 12.751 2.810 1.00 92.88 108 LYS A CA 1
ATOM 886 C C . LYS A 1 108 ? -5.164 13.457 2.789 1.00 92.88 108 LYS A C 1
ATOM 888 O O . LYS A 1 108 ? -5.901 13.378 1.805 1.00 92.88 108 LYS A O 1
ATOM 893 N N . PHE A 1 109 ? -5.450 14.191 3.852 1.00 90.44 109 PHE A N 1
ATOM 894 C CA . PHE A 1 109 ? -6.652 15.000 3.971 1.00 90.44 109 PHE A CA 1
ATOM 895 C C . PHE A 1 109 ? -6.259 16.458 4.203 1.00 90.44 109 PHE A C 1
ATOM 897 O O . PHE A 1 109 ? -5.414 16.744 5.048 1.00 90.44 109 PHE A O 1
ATOM 904 N N . LYS A 1 110 ? -6.801 17.379 3.406 1.00 86.88 110 LYS A N 1
ATOM 905 C CA . LYS A 1 110 ? -6.549 18.823 3.521 1.00 86.88 110 LYS A CA 1
ATOM 906 C C . LYS A 1 110 ? -7.763 19.573 2.997 1.00 86.88 110 LYS A C 1
ATOM 908 O O . LYS A 1 110 ? -8.316 19.199 1.967 1.00 86.88 110 LYS A O 1
ATOM 913 N N . ASN A 1 111 ? -8.169 20.628 3.699 1.00 87.62 111 ASN A N 1
ATOM 914 C CA . ASN A 1 111 ? -9.283 21.499 3.309 1.00 87.62 111 ASN A CA 1
ATOM 915 C C . ASN A 1 111 ? -10.579 20.722 3.001 1.00 87.62 111 ASN A C 1
ATOM 917 O O . ASN A 1 111 ? -11.229 20.956 1.984 1.00 87.62 111 ASN A O 1
ATOM 921 N N . GLY A 1 112 ? -10.920 19.736 3.835 1.00 85.06 112 GLY A N 1
ATOM 922 C CA . GLY A 1 112 ? -12.151 18.963 3.666 1.00 85.06 112 GLY A CA 1
ATOM 923 C C . GLY A 1 112 ? -12.122 17.936 2.527 1.00 85.06 112 GLY A C 1
ATOM 924 O O . GLY A 1 112 ? -13.143 17.307 2.257 1.00 85.06 112 GLY A O 1
ATOM 925 N N . LYS A 1 113 ? -10.990 17.742 1.838 1.00 88.19 113 LYS A N 1
ATOM 926 C CA . LYS A 1 113 ? -10.888 16.821 0.699 1.00 88.19 113 LYS A CA 1
ATOM 927 C C . LYS A 1 113 ? -9.681 15.894 0.818 1.00 88.19 113 LYS A C 1
ATOM 929 O O . LYS A 1 113 ? -8.602 16.280 1.275 1.00 88.19 113 LYS A O 1
ATOM 934 N N . PHE A 1 114 ? -9.867 14.657 0.362 1.00 88.88 114 PHE A N 1
ATOM 935 C CA . PHE A 1 114 ? -8.763 13.727 0.156 1.00 88.88 114 PHE A CA 1
ATOM 936 C C . PHE A 1 114 ? -7.922 14.180 -1.039 1.00 88.88 114 PHE A C 1
ATOM 938 O O . PHE A 1 114 ? -8.458 14.491 -2.103 1.00 88.88 114 PHE A O 1
ATOM 945 N N . TRP A 1 115 ? -6.604 14.202 -0.879 1.00 86.50 115 TRP A N 1
ATOM 946 C CA . TRP A 1 115 ? -5.672 14.656 -1.906 1.00 86.50 115 TRP A CA 1
ATOM 947 C C . TRP A 1 115 ? -4.372 13.847 -1.876 1.00 86.50 115 TRP A C 1
ATOM 949 O O . TRP A 1 115 ? -4.103 13.083 -0.947 1.00 86.50 115 TRP A O 1
ATOM 959 N N . GLY A 1 116 ? -3.557 14.025 -2.916 1.00 85.69 116 GLY A N 1
ATOM 960 C CA . GLY A 1 116 ? -2.252 13.378 -3.018 1.00 85.69 116 GLY A CA 1
ATOM 961 C C . GLY A 1 116 ? -2.331 11.890 -3.383 1.00 85.69 116 GLY A C 1
ATOM 962 O O . GLY A 1 116 ? -3.396 11.408 -3.800 1.00 85.69 116 GLY A O 1
ATOM 963 N N . PRO A 1 117 ? -1.196 11.178 -3.275 1.00 87.69 117 PRO A N 1
ATOM 964 C CA . PRO A 1 117 ? -1.099 9.776 -3.657 1.00 87.69 117 PRO A CA 1
ATOM 965 C C . PRO A 1 117 ? -1.876 8.868 -2.695 1.00 87.69 117 PRO A C 1
ATOM 967 O O . PRO A 1 117 ? -2.232 9.250 -1.577 1.00 87.69 117 PRO A O 1
ATOM 970 N N . SER A 1 118 ? -2.147 7.655 -3.167 1.00 90.31 118 SER A N 1
ATOM 971 C CA . SER A 1 118 ? -2.775 6.589 -2.394 1.00 90.31 118 SER A CA 1
ATOM 972 C C . SER A 1 118 ? -1.717 5.690 -1.770 1.00 90.31 118 SER A C 1
ATOM 974 O O . SER A 1 118 ? -0.776 5.277 -2.445 1.00 90.31 118 SER A O 1
ATOM 976 N N . TYR A 1 119 ? -1.903 5.353 -0.498 1.00 91.38 119 TYR A N 1
ATOM 977 C CA . TYR A 1 119 ? -1.031 4.452 0.246 1.00 91.38 119 TYR A CA 1
ATOM 978 C C . TYR A 1 119 ? -1.822 3.190 0.608 1.00 91.38 119 TYR A C 1
ATOM 980 O O . TYR A 1 119 ? -2.653 3.238 1.518 1.00 91.38 119 TYR A O 1
ATOM 988 N N . PRO A 1 120 ? -1.645 2.087 -0.133 1.00 92.56 120 PRO A N 1
ATOM 989 C CA . PRO A 1 120 ? -2.322 0.838 0.174 1.00 92.56 120 PRO A CA 1
ATOM 990 C C . PRO A 1 120 ? -1.690 0.163 1.397 1.00 92.56 120 PRO A C 1
ATOM 992 O O . PRO A 1 120 ? -0.469 0.127 1.536 1.00 92.56 120 PRO A O 1
ATOM 995 N N . LEU A 1 121 ? -2.533 -0.404 2.255 1.00 92.62 121 LEU A N 1
ATOM 996 C CA . LEU A 1 121 ? -2.161 -1.286 3.355 1.00 92.62 121 LEU A CA 1
ATOM 997 C C . LEU A 1 121 ? -2.973 -2.572 3.213 1.00 92.62 121 LEU A C 1
ATOM 999 O O . LEU A 1 121 ? -4.203 -2.541 3.253 1.00 92.62 121 LEU A O 1
ATOM 1003 N N . THR A 1 122 ? -2.286 -3.697 3.043 1.00 91.44 122 THR A N 1
ATOM 1004 C CA . THR A 1 122 ? -2.922 -5.006 2.852 1.00 91.44 122 THR A CA 1
ATOM 1005 C C . THR A 1 122 ? -3.049 -5.750 4.177 1.00 91.44 122 THR A C 1
ATOM 1007 O O . THR A 1 122 ? -2.082 -5.869 4.929 1.00 91.44 122 THR A O 1
ATOM 1010 N N . ILE A 1 123 ? -4.243 -6.273 4.444 1.00 91.50 123 ILE A N 1
ATOM 1011 C CA . ILE A 1 123 ? -4.597 -7.033 5.641 1.00 91.50 123 ILE A CA 1
ATOM 1012 C C . ILE A 1 123 ? -5.090 -8.420 5.202 1.00 91.50 123 ILE A C 1
ATOM 1014 O O . ILE A 1 123 ? -6.174 -8.524 4.622 1.00 91.50 123 ILE A O 1
ATOM 1018 N N . PRO A 1 124 ? -4.325 -9.492 5.454 1.00 90.19 124 PRO A N 1
ATOM 1019 C CA . PRO A 1 124 ? -4.736 -10.853 5.145 1.00 90.19 124 PRO A CA 1
ATOM 1020 C C . PRO A 1 124 ? -5.746 -11.381 6.176 1.00 90.19 124 PRO A C 1
ATOM 1022 O O . PRO A 1 124 ? -5.833 -10.890 7.303 1.00 90.19 124 PRO A O 1
ATOM 1025 N N . HIS A 1 125 ? -6.493 -12.417 5.790 1.00 89.12 125 HIS A N 1
ATOM 1026 C CA . HIS A 1 125 ? -7.499 -13.109 6.608 1.00 89.12 125 HIS A CA 1
ATOM 1027 C C . HIS A 1 125 ? -8.579 -12.188 7.178 1.00 89.12 125 HIS A C 1
ATOM 1029 O O . HIS A 1 125 ? -9.019 -12.361 8.322 1.00 89.12 125 HIS A O 1
ATOM 1035 N N . TRP A 1 126 ? -9.004 -11.200 6.389 1.00 91.50 126 TRP A N 1
ATOM 1036 C CA . TRP A 1 126 ? -10.076 -10.300 6.795 1.00 91.50 126 TRP A CA 1
ATOM 1037 C C . TRP A 1 126 ? -11.395 -11.061 6.926 1.00 91.50 126 TRP A C 1
ATOM 1039 O O . TRP A 1 126 ? -11.854 -11.687 5.971 1.00 91.50 126 TRP A O 1
ATOM 1049 N N . LYS A 1 127 ? -12.004 -11.018 8.116 1.00 90.69 127 LYS A N 1
ATOM 1050 C CA . LYS A 1 127 ? -13.197 -11.826 8.432 1.00 90.69 127 LYS A CA 1
ATOM 1051 C C . LYS A 1 127 ? -14.513 -11.059 8.317 1.00 90.69 127 LYS A C 1
ATOM 1053 O O . LYS A 1 127 ? -15.579 -11.670 8.298 1.00 90.69 127 LYS A O 1
ATOM 1058 N N . LEU A 1 128 ? -14.464 -9.726 8.327 1.00 90.44 128 LEU A N 1
ATOM 1059 C CA . LEU A 1 128 ? -15.673 -8.907 8.344 1.00 90.44 128 LEU A CA 1
ATOM 1060 C C . LEU A 1 128 ? -16.245 -8.771 6.930 1.00 90.44 128 LEU A C 1
ATOM 1062 O O . LEU A 1 128 ? -15.518 -8.553 5.964 1.00 90.44 128 LEU A O 1
ATOM 1066 N N . LYS A 1 129 ? -17.575 -8.848 6.821 1.00 91.06 129 LYS A N 1
ATOM 1067 C CA . LYS A 1 129 ? -18.304 -8.523 5.586 1.00 91.06 129 LYS A CA 1
ATOM 1068 C C . LYS A 1 129 ? -18.280 -7.007 5.332 1.00 91.06 129 LYS A C 1
ATOM 1070 O O . LYS A 1 129 ? -17.911 -6.229 6.215 1.00 91.06 129 LYS A O 1
ATOM 1075 N N . ALA A 1 130 ? -18.731 -6.574 4.154 1.00 89.69 130 ALA A N 1
ATOM 1076 C CA . ALA A 1 130 ? -18.769 -5.158 3.775 1.00 89.69 130 ALA A CA 1
ATOM 1077 C C . ALA A 1 130 ? -19.493 -4.268 4.810 1.00 89.69 130 ALA A C 1
ATOM 1079 O O . ALA A 1 130 ? -18.972 -3.225 5.201 1.00 89.69 130 ALA A O 1
ATOM 1080 N N . SER A 1 131 ? -20.650 -4.706 5.323 1.00 87.88 131 SER A N 1
ATOM 1081 C CA . SER A 1 131 ? -21.430 -3.964 6.329 1.00 87.88 131 SER A CA 1
ATOM 1082 C C . SER A 1 131 ? -20.672 -3.768 7.645 1.00 87.88 131 SER A C 1
ATOM 1084 O O . SER A 1 131 ? -20.578 -2.646 8.136 1.00 87.88 131 SER A O 1
ATOM 1086 N N . GLY A 1 132 ? -20.065 -4.833 8.176 1.00 87.75 132 GLY A N 1
ATOM 1087 C CA . GLY A 1 132 ? -19.234 -4.765 9.382 1.00 87.75 132 GLY A CA 1
ATOM 1088 C C . GLY A 1 132 ? -17.948 -3.961 9.176 1.00 87.75 132 GLY A C 1
ATOM 1089 O O . GLY A 1 132 ? -17.458 -3.329 10.104 1.00 87.75 132 GLY A O 1
ATOM 1090 N N . THR A 1 133 ? -17.429 -3.934 7.947 1.00 90.56 133 THR A N 1
ATOM 1091 C CA . THR A 1 133 ? -16.237 -3.150 7.594 1.00 90.56 133 THR A CA 1
ATOM 1092 C C . THR A 1 133 ? -16.542 -1.651 7.514 1.00 90.56 133 THR A C 1
ATOM 1094 O O . THR A 1 133 ? -15.692 -0.841 7.866 1.00 90.56 133 THR A O 1
ATOM 1097 N N . LYS A 1 134 ? -17.758 -1.257 7.115 1.00 87.12 134 LYS A N 1
ATOM 1098 C CA . LYS A 1 134 ? -18.169 0.157 7.059 1.00 87.12 134 LYS A CA 1
ATOM 1099 C C . LYS A 1 134 ? -18.146 0.843 8.431 1.00 87.12 134 LYS A C 1
ATOM 1101 O O . LYS A 1 134 ? -17.815 2.019 8.503 1.00 87.12 134 LYS A O 1
ATOM 1106 N N . GLY A 1 135 ? -18.484 0.114 9.496 1.00 85.19 135 GLY A N 1
ATOM 1107 C CA . GLY A 1 135 ? -18.421 0.602 10.880 1.00 85.19 135 GLY A CA 1
ATOM 1108 C C . GLY A 1 135 ? -17.083 0.345 11.579 1.00 85.19 135 GLY A C 1
ATOM 1109 O O . GLY A 1 135 ? -16.966 0.598 12.774 1.00 85.19 135 GLY A O 1
ATOM 1110 N N . TYR A 1 136 ? -16.094 -0.206 10.873 1.00 90.75 136 TYR A N 1
ATOM 1111 C CA . TYR A 1 136 ? -14.801 -0.528 11.458 1.00 90.75 136 TYR A CA 1
ATOM 1112 C C . TYR A 1 136 ? -13.944 0.728 11.617 1.00 90.75 136 TYR A C 1
ATOM 1114 O O . TYR A 1 136 ? -13.769 1.493 10.669 1.00 90.75 136 TYR A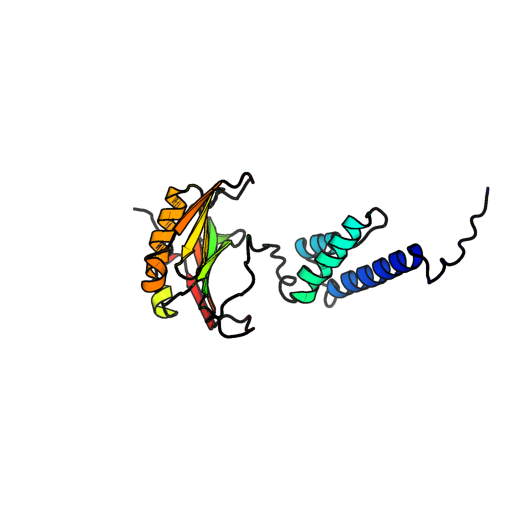 O 1
ATOM 1122 N N . ASP A 1 137 ? -13.364 0.909 12.802 1.00 89.94 137 ASP A N 1
ATOM 1123 C CA . ASP A 1 137 ? -12.480 2.036 13.091 1.00 89.94 137 ASP A CA 1
ATOM 1124 C C . ASP A 1 137 ? -11.066 1.774 12.551 1.00 89.94 137 ASP A C 1
ATOM 1126 O O . ASP A 1 137 ? -10.215 1.150 13.196 1.00 89.94 137 ASP A O 1
ATOM 1130 N N . PHE A 1 138 ? -10.829 2.206 11.311 1.00 93.06 138 PHE A N 1
ATOM 1131 C CA . PHE A 1 138 ? -9.496 2.190 10.721 1.00 93.06 138 PHE A CA 1
ATOM 1132 C C . PHE A 1 138 ? -8.669 3.354 11.281 1.00 93.06 138 PHE A C 1
ATOM 1134 O O . PHE A 1 138 ? -9.059 4.514 11.138 1.00 93.06 138 PHE A O 1
ATOM 1141 N N . PRO A 1 139 ? -7.488 3.084 11.865 1.00 94.31 139 PRO A N 1
ATOM 1142 C CA . PRO A 1 139 ? -6.723 4.111 12.555 1.00 94.31 139 PRO A CA 1
ATOM 1143 C C . PRO A 1 139 ? -6.176 5.141 11.566 1.00 94.31 139 PRO A C 1
ATOM 1145 O O . PRO A 1 139 ? -5.534 4.788 10.574 1.00 94.31 139 PRO A O 1
ATOM 1148 N N . VAL A 1 140 ? -6.349 6.422 11.887 1.00 94.62 140 VAL A N 1
ATOM 1149 C CA . VAL A 1 140 ? -5.568 7.517 11.296 1.00 94.62 140 VAL A CA 1
ATOM 1150 C C . VAL A 1 140 ? -4.156 7.445 11.862 1.00 94.62 140 VAL A C 1
ATOM 1152 O O . VAL A 1 140 ? -3.979 7.315 13.078 1.00 94.62 140 VAL A O 1
ATOM 1155 N N . TYR A 1 141 ? -3.135 7.527 11.013 1.00 95.25 141 TYR A N 1
ATOM 1156 C CA . TYR A 1 141 ? -1.751 7.435 11.472 1.00 95.25 141 TYR A CA 1
ATOM 1157 C C . TYR A 1 141 ? -0.794 8.276 10.632 1.00 95.25 141 TYR A C 1
ATOM 1159 O O . TYR A 1 141 ? -1.100 8.694 9.516 1.00 95.25 141 TYR A O 1
ATOM 1167 N N . GLN A 1 142 ? 0.379 8.542 11.199 1.00 94.94 142 GLN A N 1
ATOM 1168 C CA . GLN A 1 142 ? 1.461 9.224 10.504 1.00 94.94 142 GLN A CA 1
ATOM 1169 C C . GLN A 1 142 ? 2.312 8.196 9.755 1.00 94.94 142 GLN A C 1
ATOM 1171 O O . GLN A 1 142 ? 2.885 7.299 10.386 1.00 94.94 142 GLN A O 1
ATOM 1176 N N . LYS A 1 143 ? 2.396 8.320 8.423 1.00 92.31 143 LYS A N 1
ATOM 1177 C CA . LYS A 1 143 ? 3.330 7.525 7.613 1.00 92.31 143 LYS A CA 1
ATOM 1178 C C . LYS A 1 143 ? 4.767 7.928 7.973 1.00 92.31 143 LYS A C 1
ATOM 1180 O O . LYS A 1 143 ? 4.993 9.000 8.524 1.00 92.31 143 LYS A O 1
ATOM 1185 N N . GLY A 1 144 ? 5.740 7.068 7.713 1.00 90.31 144 GLY A N 1
ATOM 1186 C CA . GLY A 1 144 ? 7.143 7.426 7.881 1.00 90.31 144 GLY A CA 1
ATOM 1187 C C . GLY A 1 144 ? 8.096 6.338 7.422 1.00 90.31 144 GLY A C 1
ATOM 1188 O O . GLY A 1 144 ? 7.760 5.510 6.569 1.00 90.31 144 GLY A O 1
ATOM 1189 N N . ASN A 1 145 ? 9.303 6.381 7.975 1.00 88.81 145 ASN A N 1
ATOM 1190 C CA . ASN A 1 145 ? 10.441 5.551 7.597 1.00 88.81 145 ASN A CA 1
ATOM 1191 C C . ASN A 1 145 ? 10.598 4.282 8.452 1.00 88.81 145 ASN A C 1
ATOM 1193 O O . ASN A 1 145 ? 11.527 3.515 8.225 1.00 88.81 145 ASN A O 1
ATOM 1197 N N . VAL A 1 146 ? 9.700 4.020 9.405 1.00 90.38 146 VAL A N 1
ATOM 1198 C CA . VAL A 1 146 ? 9.724 2.783 10.193 1.00 90.38 146 VAL A CA 1
ATOM 1199 C C . VAL A 1 146 ? 8.768 1.771 9.574 1.00 90.38 146 VAL A C 1
ATOM 1201 O O . VAL A 1 146 ? 7.547 1.928 9.636 1.00 90.38 146 VAL A O 1
ATOM 1204 N N . ALA A 1 147 ? 9.318 0.715 8.980 1.00 90.31 147 ALA A N 1
ATOM 1205 C CA . ALA A 1 147 ? 8.558 -0.426 8.495 1.00 90.31 147 ALA A CA 1
ATOM 1206 C C . ALA A 1 147 ? 8.289 -1.388 9.659 1.00 90.31 147 ALA A C 1
ATOM 1208 O O . ALA A 1 147 ? 9.195 -2.016 10.202 1.00 90.31 147 ALA A O 1
ATOM 1209 N N . THR A 1 148 ? 7.026 -1.500 10.052 1.00 91.38 148 THR A N 1
ATOM 1210 C CA . THR A 1 148 ? 6.547 -2.527 10.978 1.00 91.38 148 THR A CA 1
ATOM 1211 C C . THR A 1 148 ? 6.046 -3.701 10.153 1.00 91.38 148 THR A C 1
ATOM 1213 O O . THR A 1 148 ? 5.071 -3.574 9.411 1.00 91.38 148 THR A O 1
ATOM 1216 N N . VAL A 1 149 ? 6.728 -4.834 10.266 1.00 90.56 149 VAL A N 1
ATOM 1217 C CA . VAL A 1 149 ? 6.368 -6.080 9.594 1.00 90.56 149 VAL A CA 1
ATOM 1218 C C . VAL A 1 149 ? 5.796 -7.022 10.634 1.00 90.56 149 VAL A C 1
ATOM 1220 O O . VAL A 1 149 ? 6.487 -7.421 11.571 1.00 90.56 149 VAL A O 1
ATOM 1223 N N . VAL A 1 150 ? 4.533 -7.386 10.464 1.00 89.06 150 VAL A N 1
ATOM 1224 C CA . VAL A 1 150 ? 3.865 -8.378 11.303 1.00 89.06 150 VAL A CA 1
ATOM 1225 C C . VAL A 1 150 ? 3.744 -9.660 10.507 1.00 89.06 150 VAL A C 1
ATOM 1227 O O . VAL A 1 150 ? 3.119 -9.666 9.451 1.00 89.06 150 VAL A O 1
ATOM 1230 N N . ARG A 1 151 ? 4.311 -10.749 11.014 1.00 89.81 151 ARG A N 1
ATOM 1231 C CA . ARG A 1 151 ? 4.161 -12.092 10.458 1.00 89.81 151 ARG A CA 1
ATOM 1232 C C . ARG A 1 151 ? 3.134 -12.861 11.281 1.00 89.81 151 ARG A C 1
ATOM 1234 O O . ARG A 1 151 ? 3.339 -13.040 12.475 1.00 89.81 151 ARG A O 1
ATOM 1241 N N . LEU A 1 152 ? 2.048 -13.293 10.653 1.00 87.38 152 LEU A N 1
ATOM 1242 C CA . LEU A 1 152 ? 1.008 -14.124 11.261 1.00 87.38 152 LEU A CA 1
ATOM 1243 C C . LEU A 1 152 ? 1.459 -15.591 11.369 1.00 87.38 152 LEU A C 1
ATOM 1245 O O . LEU A 1 152 ? 2.478 -15.976 10.793 1.00 87.38 152 LEU A O 1
ATOM 1249 N N . ALA A 1 153 ? 0.679 -16.411 12.079 1.00 86.81 153 ALA A N 1
ATOM 1250 C CA . ALA A 1 153 ? 0.982 -17.828 12.320 1.00 86.81 153 ALA A CA 1
ATOM 1251 C C . ALA A 1 153 ? 1.186 -18.651 11.029 1.00 86.81 153 ALA A C 1
ATOM 1253 O O . ALA A 1 153 ? 1.954 -19.605 10.998 1.00 86.81 153 ALA A O 1
ATOM 1254 N N . ASP A 1 154 ? 0.521 -18.268 9.938 1.00 83.06 154 ASP A N 1
ATOM 1255 C CA . ASP A 1 154 ? 0.599 -18.927 8.629 1.00 83.06 154 ASP A CA 1
ATOM 1256 C C . ASP A 1 154 ? 1.642 -18.303 7.689 1.00 83.06 154 ASP A C 1
ATOM 1258 O O . ASP A 1 154 ? 1.613 -18.538 6.485 1.00 83.06 154 ASP A O 1
ATOM 1262 N N . ASN A 1 155 ? 2.538 -17.475 8.229 1.00 84.31 155 ASN A N 1
ATOM 1263 C CA . ASN A 1 155 ? 3.514 -16.670 7.497 1.00 84.31 155 ASN A CA 1
ATOM 1264 C C . ASN A 1 155 ? 2.936 -15.566 6.599 1.00 84.31 155 ASN A C 1
ATOM 1266 O O . ASN A 1 155 ? 3.721 -14.868 5.952 1.00 84.31 155 ASN A O 1
ATOM 1270 N N . SER A 1 156 ? 1.620 -15.324 6.606 1.00 85.19 156 SER A N 1
ATOM 1271 C CA . SER A 1 156 ? 1.054 -14.122 5.988 1.00 85.19 156 SER A CA 1
ATOM 1272 C C . SER A 1 156 ? 1.617 -12.872 6.669 1.00 85.19 156 SER A C 1
ATOM 1274 O O . SER A 1 156 ? 1.793 -12.847 7.890 1.00 85.19 156 SER A O 1
ATOM 1276 N N . LYS A 1 157 ? 1.905 -11.820 5.898 1.00 88.12 157 LYS A N 1
ATOM 1277 C CA . LYS A 1 157 ? 2.546 -10.605 6.419 1.00 88.12 157 LYS A CA 1
ATOM 1278 C C . LYS A 1 157 ? 1.656 -9.376 6.283 1.00 88.12 157 LYS A C 1
ATOM 1280 O O . LYS A 1 157 ? 0.941 -9.220 5.297 1.00 88.12 157 LYS A O 1
ATOM 1285 N N . ILE A 1 158 ? 1.750 -8.485 7.264 1.00 90.25 158 ILE A N 1
ATOM 1286 C CA . ILE A 1 158 ? 1.193 -7.132 7.230 1.00 90.25 158 ILE A CA 1
ATOM 1287 C C . ILE A 1 158 ? 2.365 -6.162 7.277 1.00 90.25 158 ILE A C 1
ATOM 1289 O O . ILE A 1 158 ? 3.202 -6.239 8.177 1.00 90.25 158 ILE A O 1
ATOM 1293 N N . PHE A 1 159 ? 2.404 -5.243 6.318 1.00 91.00 159 PHE A N 1
ATOM 1294 C CA . PHE A 1 159 ? 3.426 -4.208 6.227 1.00 91.00 159 PHE A CA 1
ATOM 1295 C C . PHE A 1 159 ? 2.809 -2.854 6.565 1.00 91.00 159 PHE A C 1
ATOM 1297 O O . PHE A 1 159 ? 1.855 -2.418 5.921 1.00 91.00 159 PHE A O 1
ATOM 1304 N N . ILE A 1 160 ? 3.352 -2.185 7.580 1.00 93.50 160 ILE A N 1
ATOM 1305 C CA . ILE A 1 160 ? 2.877 -0.882 8.046 1.00 93.50 160 ILE A CA 1
ATOM 1306 C C . ILE A 1 160 ? 4.060 0.081 8.064 1.00 93.50 160 ILE A C 1
ATOM 1308 O O . ILE A 1 160 ? 4.965 -0.049 8.882 1.00 93.50 160 ILE A O 1
ATOM 1312 N N . ASN A 1 161 ? 4.040 1.078 7.183 1.00 92.31 161 ASN A N 1
ATOM 1313 C CA . ASN A 1 161 ? 5.065 2.122 7.133 1.00 92.31 161 ASN A CA 1
ATOM 1314 C C . ASN A 1 161 ? 4.631 3.310 7.993 1.00 92.31 161 ASN A C 1
ATOM 1316 O O . ASN A 1 161 ? 3.800 4.100 7.551 1.00 92.31 161 ASN A O 1
ATOM 1320 N N . ALA A 1 162 ? 5.174 3.444 9.200 1.00 93.44 162 ALA A N 1
ATOM 1321 C CA . ALA A 1 162 ? 4.771 4.444 10.185 1.00 93.44 162 ALA A CA 1
ATOM 1322 C C . ALA A 1 162 ? 5.913 5.409 10.548 1.00 93.44 162 ALA A C 1
ATOM 1324 O O . ALA A 1 162 ? 7.083 5.154 10.269 1.00 93.44 162 ALA A O 1
ATOM 1325 N N . GLY A 1 163 ? 5.568 6.531 11.187 1.00 92.44 163 GLY A N 1
ATOM 1326 C CA . GLY A 1 163 ? 6.540 7.494 11.724 1.00 92.44 163 GLY A CA 1
ATOM 1327 C C . GLY A 1 163 ? 7.377 6.962 12.891 1.00 92.44 163 GLY A C 1
ATOM 1328 O O . GLY A 1 163 ? 8.443 7.494 13.171 1.00 92.44 163 GLY A O 1
ATOM 1329 N N . SER A 1 164 ? 6.912 5.917 13.579 1.00 93.12 164 SER A N 1
ATOM 1330 C CA . SER A 1 164 ? 7.628 5.276 14.685 1.00 93.12 164 SER A CA 1
ATOM 1331 C C . SER A 1 164 ? 7.164 3.832 14.887 1.00 93.12 164 SER A C 1
ATOM 1333 O O . SER A 1 164 ? 6.062 3.464 14.468 1.00 93.12 164 SER A O 1
ATOM 1335 N N . ALA A 1 165 ? 7.967 3.022 15.584 1.00 91.81 165 ALA A N 1
ATOM 1336 C CA . ALA A 1 165 ? 7.609 1.643 15.929 1.00 91.81 165 ALA A CA 1
ATOM 1337 C C . ALA A 1 165 ? 6.311 1.576 16.758 1.00 91.81 165 ALA A C 1
ATOM 1339 O O . ALA A 1 165 ? 5.396 0.822 16.430 1.00 91.81 165 ALA A O 1
ATOM 1340 N N . LYS A 1 166 ? 6.172 2.455 17.763 1.00 93.38 166 LYS A N 1
ATOM 1341 C CA . LYS A 1 166 ? 4.966 2.564 18.605 1.00 93.38 166 LYS A CA 1
ATOM 1342 C C . LYS A 1 166 ? 3.712 2.890 17.788 1.00 93.38 166 LYS A C 1
ATOM 1344 O O . LYS A 1 166 ? 2.632 2.367 18.057 1.00 93.38 166 LYS A O 1
ATOM 1349 N N . MET A 1 167 ? 3.847 3.747 16.775 1.00 94.06 167 MET A N 1
ATOM 1350 C CA . MET A 1 167 ? 2.752 4.069 15.862 1.00 94.06 167 MET A CA 1
ATOM 1351 C C . MET A 1 167 ? 2.359 2.853 15.016 1.00 94.06 167 MET A C 1
ATOM 1353 O O . MET A 1 167 ? 1.170 2.561 14.898 1.00 94.06 167 MET A O 1
ATOM 1357 N N . GLY A 1 168 ? 3.340 2.129 14.472 1.00 93.00 168 GLY A N 1
ATOM 1358 C CA . GLY A 1 168 ? 3.102 0.896 13.721 1.00 93.00 168 GLY A CA 1
ATOM 1359 C C . GLY A 1 168 ? 2.394 -0.173 14.554 1.00 93.00 168 GLY A C 1
ATOM 1360 O O . GLY A 1 168 ? 1.412 -0.759 14.102 1.00 93.00 168 GLY A O 1
ATOM 1361 N N . GLU A 1 169 ? 2.806 -0.353 15.810 1.00 92.62 169 GLU A N 1
ATOM 1362 C CA . GLU A 1 169 ? 2.157 -1.273 16.746 1.00 92.62 169 GLU A CA 1
ATOM 1363 C C . GLU A 1 169 ? 0.714 -0.852 17.070 1.00 92.62 169 GLU A C 1
ATOM 1365 O O . GLU A 1 169 ? -0.189 -1.689 17.087 1.00 92.62 169 GLU A O 1
ATOM 1370 N N . ARG A 1 170 ? 0.460 0.450 17.276 1.00 94.25 170 ARG A N 1
ATOM 1371 C CA . ARG A 1 170 ? -0.898 0.983 17.486 1.00 94.25 170 ARG A CA 1
ATOM 1372 C C . ARG A 1 170 ? -1.803 0.683 16.294 1.00 94.25 170 ARG A C 1
ATOM 1374 O O . ARG A 1 170 ? -2.934 0.239 16.485 1.00 94.25 170 ARG A O 1
ATOM 1381 N N . VAL A 1 171 ? -1.303 0.909 15.078 1.00 94.31 171 VAL A N 1
ATOM 1382 C CA . VAL A 1 171 ? -2.039 0.602 13.847 1.00 94.31 171 VAL A CA 1
ATOM 1383 C C . VAL A 1 171 ? -2.327 -0.894 13.777 1.00 94.31 171 VAL A C 1
ATOM 1385 O O . VAL A 1 171 ? -3.479 -1.277 13.598 1.00 94.31 171 VAL A O 1
ATOM 1388 N N . PHE A 1 172 ? -1.329 -1.746 14.014 1.00 92.50 172 PHE A N 1
ATOM 1389 C CA . PHE A 1 172 ? -1.527 -3.193 14.033 1.00 92.50 172 PHE A CA 1
ATOM 1390 C C . PHE A 1 172 ? -2.597 -3.628 15.048 1.00 92.50 172 PHE A C 1
ATOM 1392 O O . PHE A 1 172 ? -3.534 -4.331 14.674 1.00 92.50 172 PHE A O 1
ATOM 1399 N N . LYS A 1 173 ? -2.529 -3.156 16.300 1.00 92.00 173 LYS A N 1
ATOM 1400 C CA . LYS A 1 173 ? -3.523 -3.459 17.350 1.00 92.00 173 LYS A CA 1
ATOM 1401 C C . LYS A 1 173 ? -4.941 -3.021 16.983 1.00 92.00 173 LYS A C 1
ATOM 1403 O O . LYS A 1 173 ? -5.906 -3.653 17.409 1.00 92.00 173 LYS A O 1
ATOM 1408 N N . ALA A 1 174 ? -5.089 -1.951 16.206 1.00 92.38 174 ALA A N 1
ATOM 1409 C CA . ALA A 1 174 ? -6.390 -1.548 15.695 1.00 92.38 174 ALA A CA 1
ATOM 1410 C C . ALA A 1 174 ? -6.863 -2.487 14.579 1.00 92.38 174 ALA A C 1
ATOM 1412 O O . ALA A 1 174 ? -8.005 -2.925 14.619 1.00 92.38 174 ALA A O 1
ATOM 1413 N N . LEU A 1 175 ? -6.002 -2.852 13.625 1.00 91.31 175 LEU A N 1
ATOM 1414 C CA . LEU A 1 175 ? -6.354 -3.691 12.468 1.00 91.31 175 LEU A CA 1
ATOM 1415 C C . LEU A 1 175 ? -6.602 -5.163 12.822 1.00 91.31 175 LEU A C 1
ATOM 1417 O O . LEU A 1 175 ? -7.405 -5.837 12.180 1.00 91.31 175 LEU A O 1
ATOM 1421 N N . VAL A 1 176 ? -5.944 -5.661 13.865 1.00 89.19 176 VAL A N 1
ATOM 1422 C CA . VAL A 1 176 ? -5.985 -7.075 14.243 1.00 89.19 176 VAL A CA 1
ATOM 1423 C C . VAL A 1 176 ? -7.378 -7.553 14.667 1.00 89.19 176 VAL A C 1
ATOM 1425 O O . VAL A 1 176 ? -7.705 -8.730 14.524 1.00 89.19 176 VAL A O 1
ATOM 1428 N N . LYS A 1 177 ? -8.242 -6.639 15.128 1.00 88.50 177 LYS A N 1
ATOM 1429 C CA . LYS A 1 177 ? -9.620 -6.953 15.540 1.00 88.50 177 LYS A CA 1
ATOM 1430 C C . LYS A 1 177 ? -10.464 -7.480 14.368 1.00 88.50 177 LYS A C 1
ATOM 1432 O O . LYS A 1 177 ? -11.350 -8.315 14.578 1.00 88.50 177 LYS A O 1
ATOM 1437 N N . GLY A 1 178 ? -10.163 -7.046 13.142 1.00 87.38 178 GLY A N 1
ATOM 1438 C CA . GLY A 1 178 ? -10.801 -7.490 11.900 1.00 87.38 178 GLY A CA 1
ATOM 1439 C C . GLY A 1 178 ? -10.226 -8.782 11.306 1.00 87.38 178 GLY A C 1
ATOM 1440 O O . GLY A 1 178 ? -10.791 -9.320 10.353 1.00 87.38 178 GLY A O 1
ATOM 1441 N N . ILE A 1 179 ? -9.154 -9.323 11.891 1.00 86.81 179 ILE A N 1
ATOM 1442 C CA . ILE A 1 179 ? -8.512 -10.577 11.475 1.00 86.81 179 ILE A CA 1
ATOM 1443 C C . ILE A 1 179 ? -9.070 -11.746 12.306 1.00 86.81 179 ILE A C 1
ATOM 1445 O O . ILE A 1 179 ? -9.568 -11.571 13.428 1.00 86.81 179 ILE A O 1
ATOM 1449 N N . SER A 1 180 ? -9.062 -12.959 11.752 1.00 78.12 180 SER A N 1
ATOM 1450 C CA . SER A 1 180 ? -9.433 -14.173 12.491 1.00 78.12 180 SER A CA 1
ATOM 1451 C C . SER A 1 180 ? -8.456 -14.463 13.647 1.00 78.12 180 SER A C 1
ATOM 1453 O O . SER A 1 180 ? -7.238 -14.456 13.482 1.00 78.12 180 SER A O 1
ATOM 1455 N N . VAL A 1 181 ? -9.003 -14.730 14.841 1.00 66.00 181 VAL A N 1
ATOM 1456 C CA . VAL A 1 181 ? -8.241 -14.877 16.101 1.00 66.00 181 VAL A CA 1
ATOM 1457 C C . VAL A 1 181 ? -7.153 -15.964 16.051 1.00 66.00 181 VAL A C 1
ATOM 1459 O O . VAL A 1 181 ? -6.052 -15.688 16.531 1.00 66.00 181 VAL A O 1
ATOM 1462 N N . PRO A 1 182 ? -7.380 -17.159 15.459 1.00 72.75 182 PRO A N 1
ATOM 1463 C CA . PRO A 1 182 ? -6.357 -18.208 15.425 1.00 72.75 182 PRO A CA 1
ATOM 1464 C C . PRO A 1 182 ? -5.057 -17.783 14.729 1.00 72.75 182 PRO A C 1
ATOM 1466 O O . PRO A 1 182 ? -3.992 -18.274 15.072 1.00 72.75 182 PRO A O 1
ATOM 1469 N N . ARG A 1 183 ? -5.120 -16.837 13.783 1.00 73.00 183 ARG A N 1
ATOM 1470 C CA . ARG A 1 183 ? -3.956 -16.391 12.997 1.00 73.00 183 ARG A CA 1
ATOM 1471 C C . ARG A 1 183 ? -3.079 -15.372 13.722 1.00 73.00 183 ARG A C 1
ATOM 1473 O O . ARG A 1 183 ? -1.922 -15.183 13.359 1.00 73.00 183 ARG A O 1
ATOM 1480 N N . VAL A 1 184 ? -3.644 -14.704 14.723 1.00 78.12 184 VAL A N 1
ATOM 1481 C CA . VAL A 1 184 ? -3.039 -13.554 15.404 1.00 78.12 184 VAL A CA 1
ATOM 1482 C C . VAL A 1 184 ? -2.262 -13.962 16.651 1.00 78.12 184 VAL A C 1
ATOM 1484 O O . VAL A 1 184 ? -1.308 -13.281 17.013 1.00 78.12 184 VAL A O 1
ATOM 1487 N N . ARG A 1 185 ? -2.662 -15.053 17.317 1.00 74.75 185 ARG A N 1
ATOM 1488 C CA . ARG A 1 185 ? -2.099 -15.459 18.618 1.00 74.75 185 ARG A CA 1
ATOM 1489 C C . ARG A 1 185 ? -0.581 -15.639 18.596 1.00 74.75 185 ARG A C 1
ATOM 1491 O O . ARG A 1 185 ? 0.072 -15.326 19.581 1.00 74.75 185 ARG A O 1
ATOM 1498 N N . GLU A 1 186 ? -0.038 -16.081 17.467 1.00 77.44 186 GLU A N 1
ATOM 1499 C CA . GLU A 1 186 ? 1.397 -16.326 17.277 1.00 77.44 186 GLU A CA 1
ATOM 1500 C C . GLU A 1 186 ? 2.057 -15.271 16.377 1.00 77.44 186 GLU A C 1
ATOM 1502 O O . GLU A 1 186 ? 3.110 -15.509 15.782 1.00 77.44 186 GLU A O 1
ATOM 1507 N N . ALA A 1 187 ? 1.429 -14.100 16.232 1.00 81.88 187 ALA A N 1
ATOM 1508 C CA . ALA A 1 187 ? 1.958 -13.052 15.378 1.00 81.88 187 ALA A CA 1
ATOM 1509 C C . ALA A 1 187 ? 3.301 -12.532 15.916 1.00 81.88 187 ALA A C 1
ATOM 1511 O O . ALA A 1 187 ? 3.406 -12.069 17.051 1.00 81.88 187 ALA A O 1
ATOM 1512 N N . LYS A 1 188 ? 4.329 -12.561 15.067 1.00 85.44 188 LYS A N 1
ATOM 1513 C CA . LYS A 1 188 ? 5.649 -11.994 15.349 1.00 85.44 188 LYS A CA 1
ATOM 1514 C C . LYS A 1 188 ? 5.726 -10.601 14.743 1.00 85.44 188 LYS A C 1
ATOM 1516 O O . LYS A 1 188 ? 5.529 -10.439 13.539 1.00 85.44 188 LYS A O 1
ATOM 1521 N N . VAL A 1 189 ? 6.023 -9.601 15.567 1.00 85.94 189 VAL A N 1
ATOM 1522 C CA . VAL A 1 189 ? 6.204 -8.216 15.121 1.00 85.94 189 VAL A CA 1
ATOM 1523 C C . VAL A 1 189 ? 7.695 -7.918 15.042 1.00 85.94 189 VAL A C 1
ATOM 1525 O O . VAL A 1 189 ? 8.426 -8.123 16.006 1.00 85.94 189 VAL A O 1
ATOM 1528 N N . SER A 1 190 ? 8.142 -7.427 13.894 1.00 86.06 190 SER A N 1
ATOM 1529 C CA . SER A 1 190 ? 9.498 -6.925 13.683 1.00 86.06 190 SER A CA 1
ATOM 1530 C C . SER A 1 190 ? 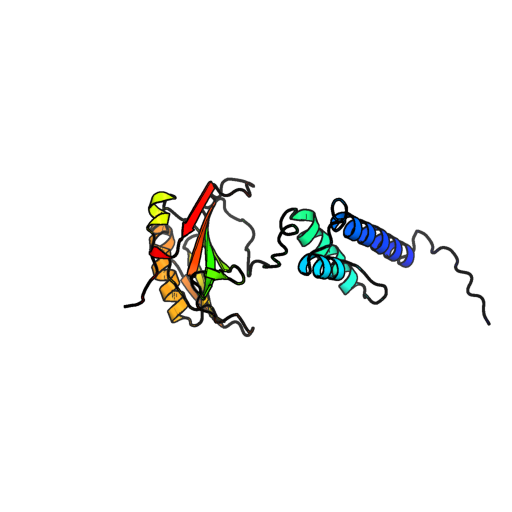9.450 -5.495 13.168 1.00 86.06 190 SER A C 1
ATOM 1532 O O . SER A 1 190 ? 8.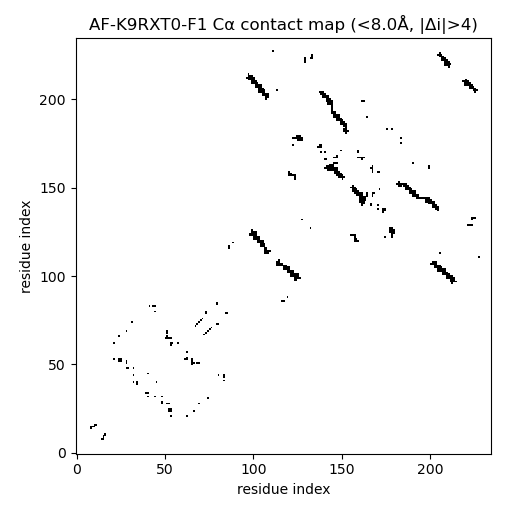544 -5.127 12.417 1.00 86.06 190 SER A O 1
ATOM 1534 N N . PHE A 1 191 ? 10.443 -4.700 13.551 1.00 87.44 191 PHE A N 1
ATOM 1535 C CA . PHE A 1 191 ? 10.573 -3.312 13.134 1.00 87.44 191 PHE A CA 1
ATOM 1536 C C . PHE A 1 191 ? 11.879 -3.141 12.373 1.00 87.44 191 PHE A C 1
ATOM 1538 O O . PHE A 1 191 ? 12.922 -3.642 12.788 1.00 87.44 191 PHE A O 1
ATOM 1545 N N . THR A 1 192 ? 11.821 -2.419 11.264 1.00 85.75 192 THR A N 1
ATOM 1546 C CA . THR A 1 192 ? 12.992 -2.099 10.456 1.00 85.75 192 THR A CA 1
ATOM 1547 C C . THR A 1 192 ? 12.934 -0.628 10.096 1.00 85.75 192 THR A C 1
ATOM 1549 O O . THR A 1 192 ? 11.952 -0.154 9.521 1.00 85.75 192 THR A O 1
ATOM 1552 N N . GLN A 1 193 ? 13.978 0.108 10.460 1.00 81.12 193 GLN A N 1
ATOM 1553 C CA . GLN A 1 193 ? 14.156 1.465 9.977 1.00 81.12 193 GLN A CA 1
ATOM 1554 C C . GLN A 1 193 ? 14.628 1.397 8.527 1.00 81.12 193 GLN A C 1
ATOM 1556 O O . GLN A 1 193 ? 15.541 0.647 8.198 1.00 81.12 193 GLN A O 1
ATOM 1561 N N . VAL A 1 194 ? 13.950 2.131 7.655 1.00 77.56 194 VAL A N 1
ATOM 1562 C CA . VAL A 1 194 ? 14.309 2.244 6.246 1.00 77.56 194 VAL A CA 1
ATOM 1563 C C . VAL A 1 194 ? 15.034 3.574 6.081 1.00 77.56 194 VAL A C 1
ATOM 1565 O O . VAL A 1 194 ? 14.480 4.616 6.426 1.00 77.56 194 VAL A O 1
ATOM 1568 N N . ASP A 1 195 ? 16.259 3.547 5.561 1.00 60.09 195 ASP A N 1
ATOM 1569 C CA . ASP A 1 195 ? 17.118 4.739 5.448 1.00 60.09 195 ASP A CA 1
ATOM 1570 C C . ASP A 1 195 ? 16.636 5.759 4.399 1.00 60.09 195 ASP A C 1
ATOM 1572 O O . ASP A 1 195 ? 17.138 6.879 4.303 1.00 60.09 195 ASP A O 1
ATOM 1576 N N . GLU A 1 196 ? 15.617 5.408 3.616 1.00 70.31 196 GLU A N 1
ATOM 1577 C CA . GLU A 1 196 ? 15.060 6.268 2.578 1.00 70.31 196 GLU A CA 1
ATOM 1578 C C . GLU A 1 196 ? 14.120 7.346 3.142 1.00 70.31 196 GLU A C 1
ATOM 1580 O O . GLU A 1 196 ? 13.295 7.106 4.030 1.00 70.31 196 GLU A O 1
ATOM 1585 N N . ARG A 1 197 ? 14.168 8.546 2.542 1.00 65.38 197 ARG A N 1
ATOM 1586 C CA . ARG A 1 197 ? 13.189 9.614 2.799 1.00 65.38 197 ARG A CA 1
ATOM 1587 C C . ARG A 1 197 ? 11.798 9.173 2.345 1.00 65.38 197 ARG A C 1
ATOM 1589 O O . ARG A 1 197 ? 11.429 9.333 1.183 1.00 65.38 197 ARG A O 1
ATOM 1596 N N . ARG A 1 198 ? 11.004 8.658 3.281 1.00 71.44 198 ARG A N 1
ATOM 1597 C CA . ARG A 1 198 ? 9.583 8.365 3.076 1.00 71.44 198 ARG A CA 1
ATOM 1598 C C . ARG A 1 198 ? 8.709 9.534 3.494 1.00 71.44 198 ARG A C 1
ATOM 1600 O O . ARG A 1 198 ? 9.056 10.321 4.368 1.00 71.44 198 ARG A O 1
ATOM 1607 N N . ASP A 1 199 ? 7.551 9.624 2.853 1.00 78.62 199 ASP A N 1
ATOM 1608 C CA . ASP A 1 199 ? 6.528 10.604 3.195 1.00 78.62 199 ASP A CA 1
ATOM 1609 C C . ASP A 1 199 ? 6.103 10.452 4.665 1.00 78.62 199 ASP A C 1
ATOM 1611 O O . ASP A 1 199 ? 5.698 9.364 5.081 1.00 78.62 199 ASP A O 1
ATOM 1615 N N . THR A 1 200 ? 6.196 11.539 5.431 1.00 85.94 200 THR A N 1
ATOM 1616 C CA . THR A 1 200 ? 5.890 11.588 6.869 1.00 85.94 200 THR A CA 1
ATOM 1617 C C . THR A 1 200 ? 4.504 12.157 7.182 1.00 85.94 200 THR A C 1
ATOM 1619 O O . THR A 1 200 ? 4.213 12.537 8.318 1.00 85.94 200 THR A O 1
ATOM 1622 N N . SER A 1 201 ? 3.639 12.265 6.171 1.00 88.94 201 SER A N 1
ATOM 1623 C CA . SER A 1 201 ? 2.317 12.876 6.318 1.00 88.94 201 SER A CA 1
ATOM 1624 C C . SER A 1 201 ? 1.357 12.023 7.147 1.00 88.94 201 SER A C 1
ATOM 1626 O O . SER A 1 201 ? 1.409 10.791 7.139 1.00 88.94 201 SER A O 1
ATOM 1628 N N . VAL A 1 202 ? 0.409 12.695 7.803 1.00 93.56 202 VAL A N 1
ATOM 1629 C CA . VAL A 1 202 ? -0.762 12.047 8.404 1.00 93.56 202 VAL A CA 1
ATOM 1630 C C . VAL A 1 202 ? -1.708 11.592 7.296 1.00 93.56 202 VAL A C 1
ATOM 1632 O O . VAL A 1 202 ? -2.052 12.367 6.396 1.00 93.56 202 VAL A O 1
ATOM 1635 N N . VAL A 1 203 ? -2.115 10.327 7.354 1.00 94.06 203 VAL A N 1
ATOM 1636 C CA . VAL A 1 203 ? -2.967 9.694 6.352 1.00 94.06 203 VAL A CA 1
ATOM 1637 C C . VAL A 1 203 ? -4.237 9.129 6.982 1.00 94.06 203 VAL A C 1
ATOM 1639 O O . VAL A 1 203 ? -4.232 8.620 8.102 1.00 94.06 203 VAL A O 1
ATOM 1642 N N . TYR A 1 204 ? -5.327 9.224 6.229 1.00 94.62 204 TYR A N 1
ATOM 1643 C CA . TYR A 1 204 ? -6.683 8.873 6.638 1.00 94.62 204 TYR A CA 1
ATOM 1644 C C . TYR A 1 204 ? -7.219 7.749 5.747 1.00 94.62 204 TYR A C 1
ATOM 1646 O O . TYR A 1 204 ? -6.890 7.732 4.552 1.00 94.62 204 TYR A O 1
ATOM 1654 N N . PRO A 1 205 ? -8.029 6.822 6.287 1.00 94.31 205 PRO A N 1
ATOM 1655 C CA . PRO A 1 205 ? -8.673 5.799 5.476 1.00 94.31 205 PRO A CA 1
ATOM 1656 C C . PRO A 1 205 ? -9.629 6.474 4.485 1.00 94.31 205 PRO A C 1
ATOM 1658 O O . PRO A 1 205 ? -10.485 7.267 4.864 1.00 94.31 205 PRO A O 1
ATOM 1661 N N . TYR A 1 206 ? -9.452 6.192 3.197 1.00 92.38 206 TYR A N 1
ATOM 1662 C CA . TYR A 1 206 ? -10.266 6.762 2.122 1.00 92.38 206 TYR A CA 1
ATOM 1663 C C . TYR A 1 206 ? -11.245 5.729 1.568 1.00 92.38 206 TYR A C 1
ATOM 1665 O O . TYR A 1 206 ? -12.442 5.984 1.442 1.00 92.38 206 TYR A O 1
ATOM 1673 N N . LYS A 1 207 ? -10.733 4.541 1.249 1.00 93.00 207 LYS A N 1
ATOM 1674 C CA . LYS A 1 207 ? -11.552 3.417 0.806 1.00 93.00 207 LYS A CA 1
ATOM 1675 C C . LYS A 1 207 ? -10.933 2.099 1.222 1.00 93.00 207 LYS A C 1
ATOM 1677 O O . LYS A 1 207 ? -9.724 2.020 1.419 1.00 93.00 207 LYS A O 1
ATOM 1682 N N . VAL A 1 208 ? -11.747 1.063 1.293 1.00 93.31 208 VAL A N 1
ATOM 1683 C CA . VAL A 1 208 ? -11.293 -0.318 1.432 1.00 93.31 208 VAL A CA 1
ATOM 1684 C C . VAL A 1 208 ? -11.796 -1.145 0.268 1.00 93.31 208 VAL A C 1
ATOM 1686 O O . VAL A 1 208 ? -12.889 -0.914 -0.248 1.00 93.31 208 VAL A O 1
ATOM 1689 N N . VAL A 1 209 ? -10.977 -2.103 -0.135 1.00 91.31 209 VAL A N 1
ATOM 1690 C CA . VAL A 1 209 ? -11.235 -2.997 -1.257 1.00 91.31 209 VAL A CA 1
ATOM 1691 C C . VAL A 1 209 ? -10.970 -4.414 -0.783 1.00 91.31 209 VAL A C 1
ATOM 1693 O O . VAL A 1 209 ? -9.883 -4.691 -0.278 1.00 91.31 209 VAL A O 1
ATOM 1696 N N . PHE A 1 210 ? -11.949 -5.301 -0.913 1.00 91.06 210 PHE A N 1
ATOM 1697 C CA . PHE A 1 210 ? -11.810 -6.687 -0.482 1.00 91.06 210 PHE A CA 1
ATOM 1698 C C . PHE A 1 210 ? -11.695 -7.639 -1.664 1.00 91.06 210 PHE A C 1
ATOM 1700 O O . PHE A 1 210 ? -12.420 -7.523 -2.656 1.00 91.06 210 PHE A O 1
ATOM 1707 N N . TYR A 1 211 ? -10.814 -8.614 -1.489 1.00 88.12 211 TYR A N 1
ATOM 1708 C CA . TYR A 1 211 ? -10.598 -9.737 -2.379 1.00 88.12 211 TYR A CA 1
ATOM 1709 C C . TYR A 1 211 ? -10.764 -11.013 -1.558 1.00 88.12 211 TYR A C 1
ATOM 1711 O O . TYR A 1 211 ? -10.113 -11.176 -0.531 1.00 88.12 211 TYR A O 1
ATOM 1719 N N . ASP A 1 212 ? -11.618 -11.928 -1.994 1.00 84.75 212 ASP A N 1
ATOM 1720 C CA . ASP A 1 212 ? -11.844 -13.206 -1.310 1.00 84.75 212 ASP A CA 1
ATOM 1721 C C . ASP A 1 212 ? -10.669 -14.190 -1.449 1.00 84.75 212 ASP A C 1
ATOM 1723 O O . ASP A 1 212 ? -10.621 -15.197 -0.746 1.00 84.75 212 ASP A O 1
ATOM 1727 N N . GLY A 1 213 ? -9.704 -13.878 -2.318 1.00 74.75 213 GLY A N 1
ATOM 1728 C CA . GLY A 1 213 ? -8.538 -14.713 -2.582 1.00 74.75 213 GLY A CA 1
ATOM 1729 C C . GLY A 1 213 ? -8.822 -15.879 -3.528 1.00 74.75 213 GLY A C 1
ATOM 1730 O O . GLY A 1 213 ? -7.926 -16.678 -3.785 1.00 74.75 213 GLY A O 1
ATOM 1731 N N . THR A 1 214 ? -10.029 -15.996 -4.081 1.00 62.47 214 THR A N 1
ATOM 1732 C CA . THR A 1 214 ? -10.390 -17.097 -4.973 1.00 62.47 214 THR A CA 1
ATOM 1733 C C . THR A 1 214 ? -9.975 -16.788 -6.418 1.00 62.47 214 THR A C 1
ATOM 1735 O O . THR A 1 214 ? -10.555 -15.971 -7.132 1.00 62.47 214 THR A O 1
ATOM 1738 N N . GLY A 1 215 ? -8.908 -17.453 -6.866 1.00 55.50 215 GLY A N 1
ATOM 1739 C CA . GLY A 1 215 ? -8.484 -17.480 -8.268 1.00 55.50 215 GLY A CA 1
ATOM 1740 C C . GLY A 1 215 ? -7.726 -16.248 -8.783 1.00 55.50 215 GLY A C 1
ATOM 1741 O O . GLY A 1 215 ? -7.353 -15.324 -8.060 1.00 55.50 215 GLY A O 1
ATOM 1742 N N . ASN A 1 216 ? -7.487 -16.239 -10.098 1.00 58.59 216 ASN A N 1
ATOM 1743 C CA . ASN A 1 216 ? -6.797 -15.160 -10.818 1.00 58.59 216 ASN A CA 1
ATOM 1744 C C . ASN A 1 216 ? -7.659 -13.897 -11.000 1.00 58.59 216 ASN A C 1
ATOM 1746 O O . ASN A 1 216 ? -7.306 -13.019 -11.789 1.00 58.59 216 ASN A O 1
ATOM 1750 N N . ASN A 1 217 ? -8.782 -13.785 -10.285 1.00 60.50 217 ASN A N 1
ATOM 1751 C CA . ASN A 1 217 ? -9.667 -12.641 -10.404 1.00 60.50 217 ASN A CA 1
ATOM 1752 C C . ASN A 1 217 ? -8.971 -11.382 -9.866 1.00 60.50 217 ASN A C 1
ATOM 1754 O O . ASN A 1 217 ? -8.433 -11.345 -8.756 1.00 60.50 217 ASN A O 1
ATOM 1758 N N . THR A 1 218 ? -8.928 -10.353 -10.704 1.00 69.06 218 THR A N 1
ATOM 1759 C CA . THR A 1 218 ? -8.372 -9.038 -10.373 1.00 69.06 218 THR A CA 1
ATOM 1760 C C . THR A 1 218 ? -9.452 -8.057 -9.931 1.00 69.06 218 THR A C 1
ATOM 1762 O O . THR A 1 218 ? -9.122 -6.969 -9.464 1.00 69.06 218 THR A O 1
ATOM 1765 N N . LYS A 1 219 ? -10.734 -8.422 -10.062 1.00 77.75 219 LYS A N 1
ATOM 1766 C CA . LYS A 1 219 ? -11.855 -7.595 -9.618 1.00 77.75 219 LYS A CA 1
ATOM 1767 C C . LYS A 1 219 ? -12.069 -7.756 -8.118 1.00 77.75 219 LYS A C 1
ATOM 1769 O O . LYS A 1 219 ? -12.017 -8.864 -7.592 1.00 77.75 219 LYS A O 1
ATOM 1774 N N . ALA A 1 220 ? -12.335 -6.638 -7.455 1.00 84.75 220 ALA A N 1
ATOM 1775 C CA . ALA A 1 220 ? -12.746 -6.635 -6.063 1.00 84.75 220 ALA A CA 1
ATOM 1776 C C . ALA A 1 220 ? -14.120 -7.295 -5.903 1.00 84.75 220 ALA A C 1
ATOM 1778 O O . ALA A 1 220 ? -15.012 -7.086 -6.727 1.00 84.75 220 ALA A O 1
ATOM 1779 N N . ASN A 1 221 ? -14.309 -8.041 -4.818 1.00 88.69 221 ASN A N 1
ATOM 1780 C CA . ASN A 1 221 ? -15.618 -8.583 -4.458 1.00 88.69 221 ASN A CA 1
ATOM 1781 C C . ASN A 1 221 ? -16.549 -7.478 -3.948 1.00 88.69 221 ASN A C 1
ATOM 1783 O O . ASN A 1 221 ? -17.749 -7.508 -4.206 1.00 88.69 221 ASN A O 1
ATOM 1787 N N . TRP A 1 222 ? -15.999 -6.518 -3.201 1.00 91.12 222 TRP A N 1
ATOM 1788 C CA . TRP A 1 222 ? -16.711 -5.331 -2.739 1.00 91.12 222 TRP A CA 1
ATOM 1789 C C . TRP A 1 222 ? -15.740 -4.205 -2.373 1.00 91.12 222 TRP A C 1
ATOM 1791 O O . TRP A 1 222 ? -14.572 -4.436 -2.047 1.00 91.12 222 TRP A O 1
ATOM 1801 N N . GLU A 1 223 ? -16.253 -2.976 -2.398 1.00 92.56 223 GLU A N 1
ATOM 1802 C CA . GLU A 1 223 ? -15.550 -1.768 -1.967 1.00 92.56 223 GLU A CA 1
ATOM 1803 C C . GLU A 1 223 ? -16.422 -0.982 -0.984 1.00 92.56 223 GLU A C 1
ATOM 1805 O O . GLU A 1 223 ? -17.648 -0.964 -1.100 1.00 92.56 223 GLU A O 1
ATOM 1810 N N . VAL A 1 224 ? -15.791 -0.314 -0.020 1.00 92.62 224 VAL A N 1
ATOM 1811 C CA . VAL A 1 224 ? -16.463 0.631 0.882 1.00 92.62 224 VAL A CA 1
ATOM 1812 C C . VAL A 1 224 ? -15.671 1.930 0.905 1.00 92.62 224 VAL A C 1
ATOM 1814 O O . VAL A 1 224 ? -14.454 1.924 1.088 1.00 92.62 224 VAL A O 1
ATOM 1817 N N . PHE A 1 225 ? -16.369 3.048 0.723 1.00 90.62 225 PHE A N 1
ATOM 1818 C CA . PHE A 1 225 ? -15.795 4.387 0.798 1.00 90.62 225 PHE A CA 1
ATOM 1819 C C . PHE A 1 225 ? -16.074 5.005 2.163 1.00 90.62 225 PHE A C 1
ATOM 1821 O O . PHE A 1 225 ? -17.194 4.920 2.672 1.00 90.62 225 PHE A O 1
ATOM 1828 N N . PHE A 1 226 ? -15.067 5.668 2.723 1.00 84.81 226 PHE A N 1
ATOM 1829 C CA . PHE A 1 226 ? -15.201 6.445 3.948 1.00 84.81 226 PHE A CA 1
ATOM 1830 C C . PHE A 1 226 ? -15.382 7.916 3.571 1.00 84.81 226 PHE A C 1
ATOM 1832 O O . PHE A 1 226 ? -14.499 8.549 2.992 1.00 84.81 226 PHE A O 1
ATOM 1839 N N . THR A 1 227 ? -16.561 8.459 3.860 1.00 72.69 227 THR A N 1
ATOM 1840 C CA . THR A 1 227 ? -16.851 9.893 3.733 1.00 72.69 227 THR A CA 1
ATOM 1841 C C . THR A 1 227 ? -16.556 10.594 5.057 1.00 72.69 227 THR A C 1
ATOM 1843 O O . THR A 1 227 ? -16.801 10.027 6.116 1.00 72.69 227 THR A O 1
ATOM 1846 N N . ASN A 1 228 ? -16.075 11.839 4.990 1.00 57.91 228 ASN A N 1
ATOM 1847 C CA . ASN A 1 228 ? -15.522 12.673 6.076 1.00 57.91 228 ASN A CA 1
ATOM 1848 C C . ASN A 1 228 ? -16.270 12.765 7.424 1.00 57.91 228 ASN A C 1
ATOM 1850 O O . ASN A 1 228 ? -15.746 13.392 8.341 1.00 57.91 228 ASN A O 1
ATOM 1854 N N . GLN A 1 229 ? -17.471 12.214 7.575 1.00 51.56 229 GLN A N 1
ATOM 1855 C CA . GLN A 1 229 ? -18.287 12.408 8.776 1.00 51.56 229 GLN A CA 1
ATOM 1856 C C . GLN A 1 229 ? -17.877 11.547 9.982 1.00 51.56 229 GLN A C 1
ATOM 1858 O O . GLN A 1 229 ? -18.283 11.868 11.090 1.00 51.56 229 GLN A O 1
ATOM 1863 N N . SER A 1 230 ? -17.043 10.512 9.826 1.00 49.59 230 SER A N 1
ATOM 1864 C CA . SER A 1 230 ? -16.615 9.666 10.958 1.00 49.59 230 SER A CA 1
ATOM 1865 C C . SER A 1 230 ? -15.295 10.081 11.622 1.00 49.59 230 SER A C 1
ATOM 1867 O O . SER A 1 230 ? -14.900 9.463 12.605 1.00 49.59 230 SER A O 1
ATOM 1869 N N . HIS A 1 231 ? -14.593 11.098 11.108 1.00 49.47 231 HIS A N 1
ATOM 1870 C CA . HIS A 1 231 ? -13.240 11.458 11.570 1.00 49.47 231 HIS A CA 1
ATOM 1871 C C . HIS A 1 231 ? -13.071 12.941 11.942 1.00 49.47 231 HIS A C 1
ATOM 1873 O O . HIS A 1 231 ? -11.941 13.423 12.046 1.00 49.47 231 HIS A O 1
ATOM 1879 N N . GLN A 1 232 ? -14.167 13.682 12.148 1.00 39.78 232 GLN A N 1
ATOM 1880 C CA . GLN A 1 232 ? -14.071 15.029 12.710 1.00 39.78 232 GLN A CA 1
ATOM 1881 C C . GLN A 1 232 ? -13.812 14.958 14.224 1.00 39.78 232 GLN A C 1
ATOM 1883 O O . GLN A 1 232 ? -14.666 14.533 14.996 1.00 39.78 232 GLN A O 1
ATOM 1888 N N . SER A 1 233 ? -12.611 15.427 14.577 1.00 33.12 233 SER A N 1
ATOM 1889 C CA . SER A 1 233 ? -12.049 15.723 15.901 1.00 33.12 233 SER A CA 1
ATOM 1890 C C . SER A 1 233 ? -11.349 14.577 16.650 1.00 33.12 233 SER A C 1
ATOM 1892 O O . SER A 1 233 ? -12.011 13.672 17.159 1.00 33.12 233 SER A O 1
ATOM 1894 N N . PRO A 1 234 ? -10.013 14.651 16.835 1.00 37.97 234 PRO A N 1
ATOM 1895 C CA . PRO A 1 234 ? -9.412 14.091 18.035 1.00 37.97 234 PRO A CA 1
ATOM 1896 C C . PRO A 1 234 ? -9.927 14.921 19.221 1.00 37.97 234 PRO A C 1
ATOM 1898 O O . PRO A 1 234 ? -9.715 16.133 19.257 1.00 37.97 234 PRO A O 1
ATOM 1901 N N . ARG A 1 235 ? -10.670 14.286 20.130 1.00 34.34 235 ARG A N 1
ATOM 1902 C CA . ARG A 1 235 ? -10.774 14.787 21.505 1.00 34.34 235 ARG A CA 1
ATOM 1903 C C . ARG A 1 235 ? -9.447 14.560 22.216 1.00 34.34 235 ARG A C 1
ATOM 1905 O O . ARG A 1 235 ? -8.806 13.527 21.910 1.00 34.34 235 ARG A O 1
#

Radius of gyration: 23.26 Å; Cα contacts (8 Å, |Δi|>4): 338; chains: 1; bounding box: 59×40×69 Å

Mean predicted aligned error: 15.42 Å

Foldseek 3Di:
DDPPDPDPPDCPDPVVVVVVVLVVQLVVLCVLLDDPDPDDADPLSVVLSVQLHDDPPDDPVSPVVSSCCCVPPPVVVVPCRVPSPPPPQPDDDPPPDLWKKKWFWKAADDPQDGDDHTHIWIDTQQDDDPVRVQPQDQDWAWFFQKWKWKQWPVRDITTGGHPDPVRSVVRCVSRCVRHDPNRHPPIDIDIDGHPDGDHGGTIDGAKMFIDSSPPPDPDTPDMDGDRPPPDPDDD

Nearest PDB structures (foldseek):
  1v3z-assembly1_B  TM=3.788E-01  e=1.886E-01  Pyrococcus horikoshii
  3br8-assembly1_A  TM=3.570E-01  e=4.574E-01  unclassified
  7t27-assembly1_A  TM=3.081E-01  e=1.779E+00  Erwinia phage FBB1
  1ywl-assembly1_A  TM=4.100E-01  e=4.854E+00  Enterococcus faecalis

Solvent-accessible surface area (backbone atoms only — not comparable to full-atom values): 13875 Å² total; per-residue (Å²): 136,85,81,77,76,81,68,79,66,54,81,88,35,70,68,35,50,51,52,50,51,51,51,54,49,42,49,50,54,50,60,71,69,54,60,72,90,88,53,78,75,51,74,52,49,48,53,50,52,58,64,39,48,74,54,91,88,49,50,73,66,56,40,51,50,19,52,47,46,36,51,68,62,53,62,71,52,78,59,55,75,82,71,52,62,84,66,71,72,88,78,76,81,77,89,80,66,68,48,24,32,34,36,39,30,25,23,32,72,56,95,95,38,78,44,84,70,76,46,78,34,55,39,62,48,48,67,62,54,74,74,60,50,70,76,51,77,69,69,68,46,42,24,22,37,22,36,27,41,34,33,31,60,83,65,52,63,32,66,36,55,8,62,35,66,70,54,24,51,53,46,48,65,48,56,52,74,48,30,51,67,85,42,52,80,62,47,46,76,46,75,43,81,47,95,59,95,47,67,61,54,61,31,35,68,40,35,37,39,31,36,68,28,73,72,92,66,84,69,64,78,48,74,49,76,56,66,80,83,84,73,76,69,88,127